Protein AF-H1V8D2-F1 (afdb_monomer)

Structure (mmCIF, N/CA/C/O backbone):
data_AF-H1V8D2-F1
#
_entry.id   AF-H1V8D2-F1
#
loop_
_atom_site.group_PDB
_atom_site.id
_atom_site.type_symbol
_atom_site.label_atom_id
_atom_site.label_alt_id
_atom_site.label_comp_id
_atom_site.label_asym_id
_atom_site.label_entity_id
_atom_site.label_seq_id
_atom_site.pdbx_PDB_ins_code
_atom_site.Cartn_x
_atom_site.Cartn_y
_atom_site.Cartn_z
_atom_site.occupancy
_atom_site.B_iso_or_equiv
_atom_site.auth_seq_id
_atom_site.auth_comp_id
_atom_site.auth_asym_id
_atom_site.auth_atom_id
_atom_site.pdbx_PDB_model_num
ATOM 1 N N . MET A 1 1 ? 1.668 5.278 -17.701 1.00 67.38 1 MET A N 1
ATOM 2 C CA . MET A 1 1 ? 1.539 3.974 -17.018 1.00 67.38 1 MET A CA 1
ATOM 3 C C . MET A 1 1 ? 1.959 2.890 -17.997 1.00 67.38 1 MET A C 1
ATOM 5 O O . MET A 1 1 ? 1.952 3.192 -19.186 1.00 67.38 1 MET A O 1
ATOM 9 N N . PRO A 1 2 ? 2.379 1.708 -17.529 1.00 79.81 2 PRO A N 1
ATOM 10 C CA . PRO A 1 2 ? 2.677 0.568 -18.399 1.00 79.81 2 PRO A CA 1
ATOM 11 C C . PRO A 1 2 ? 1.414 0.071 -19.115 1.00 79.81 2 PRO A C 1
ATOM 13 O O . PRO A 1 2 ? 0.310 0.463 -18.711 1.00 79.81 2 PRO A O 1
ATOM 16 N N . PRO A 1 3 ? 1.560 -0.784 -20.141 1.00 87.81 3 PRO A N 1
ATOM 17 C CA . PRO A 1 3 ? 0.462 -1.564 -20.700 1.00 87.81 3 PRO A CA 1
ATOM 18 C C . PRO A 1 3 ? -0.327 -2.320 -19.618 1.00 87.81 3 PRO A C 1
ATOM 20 O O . PRO A 1 3 ? 0.208 -2.715 -18.581 1.00 87.81 3 PRO A O 1
ATOM 23 N N . GLU A 1 4 ? -1.631 -2.482 -19.829 1.00 86.75 4 GLU A N 1
ATOM 24 C CA . GLU A 1 4 ? -2.543 -3.015 -18.808 1.00 86.75 4 GLU A CA 1
ATOM 25 C C . GLU A 1 4 ? -2.274 -4.490 -18.467 1.00 86.75 4 GLU A C 1
ATOM 27 O O . GLU A 1 4 ? -2.374 -4.910 -17.311 1.00 86.75 4 GLU A O 1
ATOM 32 N N . ASP A 1 5 ? -1.910 -5.273 -19.475 1.00 89.69 5 ASP A N 1
ATOM 33 C CA . ASP A 1 5 ? -1.479 -6.662 -19.354 1.00 89.69 5 ASP A CA 1
ATOM 34 C C . ASP A 1 5 ? -0.228 -6.777 -18.475 1.00 89.69 5 ASP A C 1
ATOM 36 O O . ASP A 1 5 ? -0.167 -7.635 -17.589 1.00 89.69 5 ASP A O 1
ATOM 40 N N . GLU A 1 6 ? 0.724 -5.856 -18.640 1.00 90.44 6 GLU A N 1
ATOM 41 C CA . GLU A 1 6 ? 1.919 -5.785 -17.803 1.00 90.44 6 GLU A CA 1
ATOM 42 C C . GLU A 1 6 ? 1.567 -5.446 -16.348 1.00 90.44 6 GLU A C 1
ATOM 44 O O . GLU A 1 6 ? 2.031 -6.126 -15.429 1.00 90.44 6 GLU A O 1
ATOM 49 N N . VAL A 1 7 ? 0.701 -4.449 -16.129 1.00 93.69 7 VAL A N 1
ATOM 50 C CA . VAL A 1 7 ? 0.216 -4.084 -14.787 1.00 93.69 7 VAL A CA 1
ATOM 51 C C . VAL A 1 7 ? -0.464 -5.278 -14.121 1.00 93.69 7 VAL A C 1
ATOM 53 O O . VAL A 1 7 ? -0.127 -5.630 -12.992 1.00 93.69 7 VAL A O 1
ATOM 56 N N . THR A 1 8 ? -1.376 -5.944 -14.829 1.00 94.69 8 THR A N 1
ATOM 57 C CA . THR A 1 8 ? -2.114 -7.103 -14.311 1.00 94.69 8 THR A CA 1
ATOM 58 C C . THR A 1 8 ? -1.168 -8.241 -13.931 1.00 94.69 8 THR A C 1
ATOM 60 O O . THR A 1 8 ? -1.303 -8.831 -12.857 1.00 94.69 8 THR A O 1
ATOM 63 N N . ARG A 1 9 ? -0.179 -8.537 -14.784 1.00 94.12 9 ARG A N 1
ATOM 64 C CA . ARG A 1 9 ? 0.835 -9.565 -14.522 1.00 94.12 9 ARG A CA 1
ATOM 65 C C . ARG A 1 9 ? 1.655 -9.245 -13.271 1.00 94.12 9 ARG A C 1
ATOM 67 O O . ARG A 1 9 ? 1.820 -10.119 -12.424 1.00 94.12 9 ARG A O 1
ATOM 74 N N . LEU A 1 10 ? 2.146 -8.012 -13.142 1.00 94.31 10 LEU A N 1
ATOM 75 C CA . LEU A 1 10 ? 2.965 -7.582 -12.004 1.00 94.31 10 LEU A CA 1
ATOM 76 C C . LEU A 1 10 ? 2.174 -7.573 -10.690 1.00 94.31 10 LEU A C 1
ATOM 78 O O . LEU A 1 10 ? 2.696 -8.012 -9.670 1.00 94.31 10 LEU A O 1
ATOM 82 N N . VAL A 1 11 ? 0.910 -7.140 -10.707 1.00 96.12 11 VAL A N 1
ATOM 83 C CA . VAL A 1 11 ? 0.042 -7.181 -9.518 1.00 96.12 11 VAL A CA 1
ATOM 84 C C . VAL A 1 11 ? -0.201 -8.625 -9.067 1.00 96.12 11 VAL A C 1
ATOM 86 O O . VAL A 1 11 ? -0.042 -8.922 -7.886 1.00 96.12 11 VAL A O 1
ATOM 89 N N . ARG A 1 12 ? -0.525 -9.546 -9.987 1.00 95.62 12 ARG A N 1
ATOM 90 C CA . ARG A 1 12 ? -0.675 -10.977 -9.647 1.00 95.62 12 ARG A CA 1
ATOM 91 C C . ARG A 1 12 ? 0.599 -11.547 -9.041 1.00 95.62 12 ARG A C 1
ATOM 93 O O . ARG A 1 12 ? 0.548 -12.286 -8.067 1.00 95.62 12 ARG A O 1
ATOM 100 N N . GLN A 1 13 ? 1.744 -11.189 -9.612 1.00 93.81 13 GLN A N 1
ATOM 101 C CA . GLN A 1 13 ? 3.026 -11.641 -9.101 1.00 93.81 13 GLN A CA 1
ATOM 102 C C . GLN A 1 13 ? 3.306 -11.099 -7.698 1.00 93.81 13 GLN A C 1
ATOM 104 O O . GLN A 1 13 ? 3.764 -11.852 -6.847 1.00 93.81 13 GLN A O 1
ATOM 109 N N . PHE A 1 14 ? 3.009 -9.823 -7.440 1.00 95.62 14 PHE A N 1
ATOM 110 C CA . PHE A 1 14 ? 3.133 -9.251 -6.105 1.00 95.62 14 PHE A CA 1
ATOM 111 C C . PHE A 1 14 ? 2.339 -10.064 -5.081 1.00 95.62 14 PHE A C 1
ATOM 113 O O . PHE A 1 14 ? 2.910 -10.487 -4.079 1.00 95.62 14 PHE A O 1
ATOM 120 N N . PHE A 1 15 ? 1.056 -10.331 -5.345 1.00 96.19 15 PHE A N 1
ATOM 121 C CA . PHE A 1 15 ? 0.218 -11.107 -4.427 1.00 96.19 15 PHE A CA 1
ATOM 122 C C . PHE A 1 15 ? 0.634 -12.578 -4.310 1.00 96.19 15 PHE A C 1
ATOM 124 O O . PHE A 1 15 ? 0.380 -13.183 -3.276 1.00 96.19 15 PHE A O 1
ATOM 131 N N . GLY A 1 16 ? 1.326 -13.130 -5.311 1.00 93.75 16 GLY A N 1
ATOM 132 C CA . GLY A 1 16 ? 1.902 -14.478 -5.275 1.00 93.75 16 GLY A CA 1
ATOM 133 C C . GLY A 1 16 ? 3.285 -14.595 -4.620 1.00 93.75 16 GLY A C 1
ATOM 134 O O . GLY A 1 16 ? 3.797 -15.706 -4.532 1.00 93.75 16 GLY A O 1
ATOM 135 N N . ASP A 1 17 ? 3.904 -13.489 -4.193 1.00 89.62 17 ASP A N 1
ATOM 136 C CA . ASP A 1 17 ? 5.264 -13.474 -3.633 1.00 89.62 17 ASP A CA 1
ATOM 137 C C . ASP A 1 17 ? 5.356 -12.518 -2.429 1.00 89.62 17 ASP A C 1
ATOM 139 O O . ASP A 1 17 ? 5.080 -12.900 -1.290 1.00 89.62 17 ASP A O 1
ATOM 143 N N . THR A 1 18 ? 5.648 -11.233 -2.657 1.00 87.50 18 THR A N 1
ATOM 144 C CA . THR A 1 18 ? 5.790 -10.237 -1.579 1.00 87.50 18 THR A CA 1
ATOM 145 C C . THR A 1 18 ? 4.522 -10.088 -0.731 1.00 87.50 18 THR A C 1
ATOM 147 O O . THR A 1 18 ? 4.607 -9.957 0.489 1.00 87.50 18 THR A O 1
ATOM 150 N N . GLY A 1 19 ? 3.343 -10.137 -1.352 1.00 86.94 19 GLY A N 1
ATOM 151 C CA . GLY A 1 19 ? 2.051 -10.064 -0.669 1.00 86.94 19 GLY A CA 1
ATOM 152 C C . GLY A 1 19 ? 1.751 -11.283 0.209 1.00 86.94 19 GLY A C 1
ATOM 153 O O . GLY A 1 19 ? 1.040 -11.137 1.200 1.00 86.94 19 GLY A O 1
ATOM 154 N N . LEU A 1 20 ? 2.334 -12.453 -0.087 1.00 88.81 20 LEU A N 1
ATOM 155 C CA . LEU A 1 20 ? 2.253 -13.624 0.795 1.00 88.81 20 LEU A CA 1
ATOM 156 C C . LEU A 1 20 ? 3.113 -13.438 2.046 1.00 88.81 20 LEU A C 1
ATOM 158 O O . LEU A 1 20 ? 2.685 -13.790 3.143 1.00 88.81 20 LEU A O 1
ATOM 162 N N . LEU A 1 21 ? 4.310 -12.865 1.885 1.00 86.75 21 LEU A N 1
ATOM 163 C CA . LEU A 1 21 ? 5.212 -12.571 3.003 1.00 86.75 21 LEU A CA 1
ATOM 164 C C . LEU A 1 21 ? 4.651 -11.475 3.915 1.00 86.75 21 LEU A C 1
ATOM 166 O O . LEU A 1 21 ? 4.851 -11.510 5.128 1.00 86.75 21 LEU A O 1
ATOM 170 N N . PHE A 1 22 ? 3.933 -10.511 3.335 1.00 87.88 22 PHE A N 1
ATOM 171 C CA . PHE A 1 22 ? 3.394 -9.360 4.046 1.00 87.88 22 PHE A CA 1
ATOM 172 C C . PHE A 1 22 ? 1.902 -9.139 3.726 1.00 87.88 22 PHE A C 1
ATOM 174 O O . PHE A 1 22 ? 1.553 -8.232 2.964 1.00 87.88 22 PHE A O 1
ATOM 181 N N . PRO A 1 23 ? 0.993 -9.931 4.328 1.00 93.06 23 PRO A N 1
ATOM 182 C CA . PRO A 1 23 ? -0.416 -10.010 3.933 1.00 93.06 23 PRO A CA 1
ATOM 183 C C . PRO A 1 23 ? -1.285 -8.889 4.531 1.00 93.06 23 PRO A C 1
ATOM 185 O O . PRO A 1 23 ? -2.373 -9.134 5.055 1.00 93.06 23 PRO A O 1
ATOM 188 N N . TYR A 1 24 ? -0.809 -7.643 4.475 1.00 95.62 24 TYR A N 1
ATOM 189 C CA . TYR A 1 24 ? -1.529 -6.474 4.989 1.00 95.62 24 TYR A CA 1
ATOM 190 C C . TYR A 1 24 ? -2.359 -5.734 3.929 1.00 95.62 24 TYR A C 1
ATOM 192 O O . TYR A 1 24 ? -3.117 -4.831 4.276 1.00 95.62 24 TYR A O 1
ATOM 200 N N . ILE A 1 25 ? -2.258 -6.128 2.656 1.00 97.81 25 ILE A N 1
ATOM 201 C CA . ILE A 1 25 ? -3.104 -5.646 1.555 1.00 97.81 25 ILE A CA 1
ATOM 202 C C . ILE A 1 25 ? -4.062 -6.771 1.173 1.00 97.81 25 ILE A C 1
ATOM 204 O O . ILE A 1 25 ? -3.630 -7.873 0.843 1.00 97.81 25 ILE A O 1
ATOM 208 N N . HIS A 1 26 ? -5.366 -6.498 1.199 1.00 97.69 26 HIS A N 1
ATOM 209 C CA . HIS A 1 26 ? -6.369 -7.484 0.808 1.00 97.69 26 HIS A CA 1
ATOM 210 C C . HIS A 1 26 ? -6.508 -7.546 -0.719 1.00 97.69 26 HIS A C 1
ATOM 212 O O . HIS A 1 26 ? -6.965 -6.587 -1.344 1.00 97.69 26 HIS A O 1
ATOM 218 N N . GLU A 1 27 ? -6.126 -8.679 -1.311 1.00 97.50 27 GLU A N 1
ATOM 219 C CA . GLU A 1 27 ? -6.053 -8.855 -2.765 1.00 97.50 27 GLU A CA 1
ATOM 220 C C . GLU A 1 27 ? -7.400 -8.636 -3.469 1.00 97.50 27 GLU A C 1
ATOM 222 O O . GLU 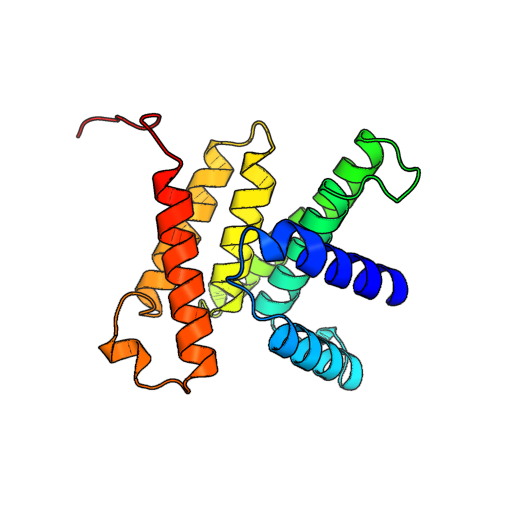A 1 27 ? -7.480 -7.889 -4.444 1.00 97.50 27 GLU A O 1
ATOM 227 N N . GLU A 1 28 ? -8.483 -9.233 -2.968 1.00 97.50 28 GLU A N 1
ATOM 228 C CA . GLU A 1 28 ? -9.794 -9.110 -3.612 1.00 97.50 28 GLU A CA 1
ATOM 229 C C . GLU A 1 28 ? -10.289 -7.655 -3.610 1.00 97.50 28 GLU A C 1
ATOM 231 O O . GLU A 1 28 ? -10.802 -7.161 -4.617 1.00 97.50 28 GLU A O 1
ATOM 236 N N . SER A 1 29 ? -10.084 -6.937 -2.499 1.00 97.56 29 SER A N 1
ATOM 237 C CA . SER A 1 29 ? -10.405 -5.507 -2.415 1.00 97.56 29 SER A CA 1
ATOM 238 C C . SER A 1 29 ? -9.560 -4.695 -3.393 1.00 97.56 29 SER A C 1
ATOM 240 O O . SER A 1 29 ? -10.087 -3.811 -4.066 1.00 97.56 29 SER A O 1
ATOM 242 N N . PHE A 1 30 ? -8.269 -5.016 -3.525 1.00 98.12 30 PHE A N 1
ATOM 243 C CA . PHE A 1 30 ? -7.387 -4.349 -4.477 1.00 98.12 30 PHE A CA 1
ATOM 244 C C . PHE A 1 30 ? -7.884 -4.509 -5.918 1.00 98.12 30 PHE A C 1
ATOM 246 O O . PHE A 1 30 ? -8.012 -3.514 -6.635 1.00 98.12 30 PHE A O 1
ATOM 253 N N . TRP A 1 31 ? -8.217 -5.735 -6.335 1.00 98.06 31 TRP A N 1
ATOM 254 C CA . TRP A 1 31 ? -8.718 -6.006 -7.684 1.00 98.06 31 TRP A CA 1
ATOM 255 C C . TRP A 1 31 ? -10.069 -5.352 -7.962 1.00 98.06 31 TRP A C 1
ATOM 257 O O . TRP A 1 31 ? -10.268 -4.826 -9.058 1.00 98.06 31 TRP A O 1
ATOM 267 N N . LYS A 1 32 ? -10.978 -5.318 -6.978 1.00 97.88 32 LYS A N 1
ATOM 268 C CA . LYS A 1 32 ? -12.248 -4.582 -7.090 1.00 97.88 32 LYS A CA 1
ATOM 269 C C . LYS A 1 32 ? -12.003 -3.095 -7.347 1.00 97.88 32 LYS A C 1
ATOM 271 O O . LYS A 1 32 ? -12.574 -2.536 -8.283 1.00 97.88 32 LYS A O 1
ATOM 276 N N . THR A 1 33 ? -11.110 -2.471 -6.581 1.00 97.06 33 THR A N 1
ATOM 277 C CA . THR A 1 33 ? -10.751 -1.058 -6.765 1.00 97.06 33 THR A CA 1
ATOM 278 C C . THR A 1 33 ? -10.041 -0.815 -8.100 1.00 97.06 33 THR A C 1
ATOM 280 O O . THR A 1 33 ? -10.331 0.167 -8.783 1.00 97.06 33 THR A O 1
ATOM 283 N N . PHE A 1 34 ? -9.172 -1.735 -8.530 1.00 96.56 34 PHE A N 1
ATOM 284 C CA . PHE A 1 34 ? -8.510 -1.672 -9.834 1.00 96.56 34 PHE A CA 1
ATOM 285 C C . PHE A 1 34 ? -9.520 -1.716 -10.988 1.00 96.56 34 PHE A C 1
ATOM 287 O O . PHE A 1 34 ? -9.487 -0.863 -11.875 1.00 96.56 34 PHE A O 1
ATOM 294 N N . ALA A 1 35 ? -10.466 -2.659 -10.950 1.00 96.56 35 ALA A N 1
ATOM 295 C CA . ALA A 1 35 ? -11.533 -2.770 -11.941 1.00 96.56 35 ALA A CA 1
ATOM 296 C C . ALA A 1 35 ? -12.445 -1.531 -11.951 1.00 96.56 35 ALA A C 1
ATOM 298 O O . ALA A 1 35 ? -12.823 -1.051 -13.021 1.00 96.56 35 ALA A O 1
ATOM 299 N N . HIS A 1 36 ? -12.748 -0.976 -10.775 1.00 96.56 36 HIS A N 1
ATOM 300 C CA . HIS A 1 36 ? -13.517 0.256 -10.657 1.00 96.56 36 HIS A CA 1
ATOM 301 C C . HIS A 1 36 ? -12.817 1.425 -11.362 1.00 96.56 36 HIS A C 1
ATOM 303 O O . HIS A 1 36 ? -13.375 1.973 -12.313 1.00 96.56 36 HIS A O 1
ATOM 309 N N . TYR A 1 37 ? -11.576 1.757 -10.990 1.00 95.06 37 TYR A N 1
ATOM 310 C CA . TYR A 1 37 ? -10.844 2.864 -11.619 1.00 95.06 37 TYR A CA 1
ATOM 311 C C . TYR A 1 37 ? -10.534 2.627 -13.095 1.00 95.06 37 TYR A C 1
ATOM 313 O O . TYR A 1 37 ? -10.446 3.583 -13.863 1.00 95.06 37 TYR A O 1
ATOM 321 N N . ARG A 1 38 ? -10.436 1.369 -13.529 1.00 91.62 38 ARG A N 1
ATOM 322 C CA . ARG A 1 38 ? -10.378 1.036 -14.952 1.00 91.62 38 ARG A CA 1
ATOM 323 C C . ARG A 1 38 ? -11.646 1.476 -15.687 1.00 91.62 38 ARG A C 1
ATOM 325 O O . ARG A 1 38 ? -11.539 2.055 -16.762 1.00 91.62 38 ARG A O 1
ATOM 332 N N . SER A 1 39 ? -12.823 1.235 -15.108 1.00 94.25 39 SER A N 1
ATOM 333 C CA . SER A 1 39 ? -14.111 1.565 -15.738 1.00 94.25 39 SER A CA 1
ATOM 334 C C . SER A 1 39 ? -14.391 3.069 -15.825 1.00 94.25 39 SER A C 1
ATOM 336 O O . SER A 1 39 ? -14.978 3.520 -16.804 1.00 94.25 39 SER A O 1
ATOM 338 N N . ILE A 1 40 ? -13.939 3.850 -14.837 1.00 94.81 40 ILE A N 1
ATOM 339 C CA . ILE A 1 40 ? -14.189 5.302 -14.764 1.00 94.81 40 ILE A CA 1
ATOM 340 C C . ILE A 1 40 ? -12.973 6.161 -15.154 1.00 94.81 40 ILE A C 1
ATOM 342 O O . ILE A 1 40 ? -13.054 7.387 -15.195 1.00 94.81 40 ILE A O 1
ATOM 346 N N . GLY A 1 41 ? -11.842 5.523 -15.462 1.00 92.00 41 GLY A N 1
ATOM 347 C CA . GLY A 1 41 ? -10.584 6.157 -15.841 1.00 92.00 41 GLY A CA 1
ATOM 348 C C . GLY A 1 41 ? -9.619 6.338 -14.666 1.00 92.00 41 GLY A C 1
ATOM 349 O O . GLY A 1 41 ? -9.907 7.027 -13.692 1.00 92.00 41 GLY A O 1
ATOM 350 N N . MET A 1 42 ? -8.400 5.807 -14.809 1.00 89.12 42 MET A N 1
ATOM 351 C CA . MET A 1 42 ? -7.364 5.769 -13.758 1.00 89.12 42 MET A CA 1
ATOM 352 C C . MET A 1 42 ? -6.953 7.136 -13.193 1.00 89.12 42 MET A C 1
ATOM 354 O O . MET A 1 42 ? -6.401 7.209 -12.101 1.00 89.12 42 MET A O 1
ATOM 358 N N . ARG A 1 43 ? -7.207 8.230 -13.920 1.00 89.12 43 ARG A N 1
ATOM 359 C CA . ARG A 1 43 ? -6.923 9.600 -13.457 1.00 89.12 43 ARG A CA 1
ATOM 360 C C . ARG A 1 43 ? -7.858 10.065 -12.339 1.00 89.12 43 ARG A C 1
ATOM 362 O O . ARG A 1 43 ? -7.537 11.035 -11.669 1.00 89.12 43 ARG A O 1
ATOM 369 N N . THR A 1 44 ? -8.998 9.399 -12.167 1.00 93.00 44 THR A N 1
ATOM 370 C CA . THR A 1 44 ? -9.964 9.676 -11.093 1.00 93.00 44 THR A CA 1
ATOM 371 C C . THR A 1 44 ? -9.563 9.033 -9.766 1.00 93.00 44 THR A C 1
ATOM 373 O O . THR A 1 44 ? -10.152 9.338 -8.731 1.00 93.00 44 THR A O 1
AT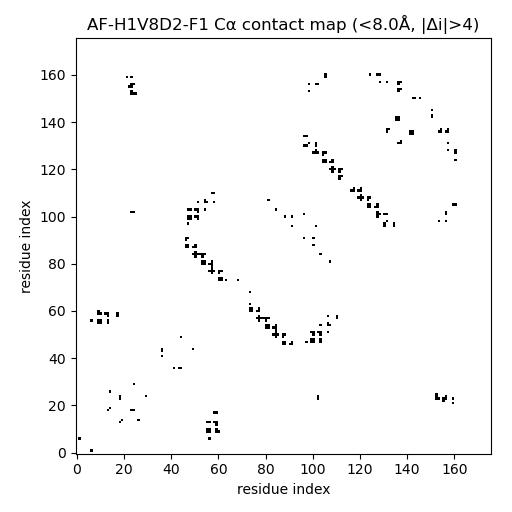OM 376 N N . ALA A 1 45 ? -8.566 8.144 -9.787 1.00 94.12 45 ALA A N 1
ATOM 377 C CA . ALA A 1 45 ? -8.113 7.450 -8.600 1.00 94.12 45 ALA A CA 1
ATOM 378 C C . ALA A 1 45 ? -7.429 8.390 -7.609 1.00 94.12 45 ALA A C 1
ATOM 380 O O . ALA A 1 45 ? -6.690 9.298 -7.993 1.00 94.12 45 ALA A O 1
ATOM 381 N N . ARG A 1 46 ? -7.639 8.117 -6.317 1.00 93.94 46 ARG A N 1
ATOM 382 C CA . ARG A 1 46 ? -6.928 8.804 -5.233 1.00 93.94 46 ARG A CA 1
ATOM 383 C C . ARG A 1 46 ? -5.419 8.664 -5.403 1.00 93.94 46 ARG A C 1
ATOM 385 O O . ARG A 1 46 ? -4.937 7.603 -5.820 1.00 93.94 46 ARG A O 1
ATOM 392 N N . TYR A 1 47 ? -4.665 9.693 -5.019 1.00 94.94 47 TYR A N 1
ATOM 393 C CA . TYR A 1 47 ? -3.209 9.630 -5.106 1.00 94.94 47 TYR A CA 1
ATOM 394 C C . TYR A 1 47 ? -2.638 8.557 -4.177 1.00 94.94 47 TYR A C 1
ATOM 396 O O . TYR A 1 47 ? -1.714 7.859 -4.592 1.00 94.94 47 TYR A O 1
ATOM 404 N N . SER A 1 48 ? -3.235 8.333 -3.000 1.00 95.88 48 SER A N 1
ATOM 405 C CA . SER A 1 48 ? -2.910 7.209 -2.107 1.00 95.88 48 SER A CA 1
ATOM 406 C C . SER A 1 48 ? -2.966 5.850 -2.810 1.00 95.88 48 SER A C 1
ATOM 408 O O . SER A 1 48 ? -2.012 5.074 -2.743 1.00 95.88 48 SER A O 1
ATOM 410 N N . TRP A 1 49 ? -4.053 5.573 -3.533 1.00 96.56 49 TRP A N 1
ATOM 411 C CA . TRP A 1 49 ? -4.245 4.295 -4.213 1.00 96.56 49 TRP A CA 1
ATOM 412 C C . TRP A 1 49 ? -3.299 4.147 -5.408 1.00 96.56 49 TRP A C 1
ATOM 414 O O . TRP A 1 49 ? -2.703 3.090 -5.611 1.00 96.56 49 TRP A O 1
ATOM 424 N N . LEU A 1 50 ? -3.098 5.219 -6.182 1.00 96.44 50 LEU A N 1
ATOM 425 C CA . LEU A 1 50 ? -2.124 5.219 -7.276 1.00 96.44 50 LEU A CA 1
ATOM 426 C C . LEU A 1 50 ? -0.692 5.034 -6.761 1.00 96.44 50 LEU A C 1
ATOM 428 O O . LEU A 1 50 ? 0.102 4.349 -7.409 1.00 96.44 50 LEU A O 1
ATOM 432 N N . ALA A 1 51 ? -0.349 5.620 -5.612 1.00 96.81 51 ALA A N 1
ATOM 433 C CA . ALA A 1 51 ? 0.944 5.421 -4.969 1.00 96.81 51 ALA A CA 1
ATOM 434 C C . ALA A 1 51 ? 1.120 3.960 -4.539 1.00 96.81 51 ALA A C 1
ATOM 436 O O . ALA A 1 51 ? 2.148 3.359 -4.853 1.00 96.81 51 ALA A O 1
ATOM 437 N N . LEU A 1 52 ? 0.095 3.371 -3.914 1.00 97.81 52 LEU A N 1
ATOM 438 C CA . LEU A 1 52 ? 0.069 1.959 -3.534 1.00 97.81 52 LEU A CA 1
ATOM 439 C C . LEU A 1 52 ? 0.261 1.039 -4.750 1.00 97.81 52 LEU A C 1
ATOM 441 O O . LEU A 1 52 ? 1.139 0.178 -4.732 1.00 97.81 52 LEU A O 1
ATOM 445 N N . LEU A 1 53 ? -0.488 1.268 -5.835 1.00 97.88 53 LEU A N 1
ATOM 446 C CA . LEU A 1 53 ? -0.334 0.530 -7.091 1.00 97.88 53 LEU A CA 1
ATOM 447 C C . LEU A 1 53 ? 1.095 0.651 -7.637 1.00 97.88 53 LEU A C 1
ATOM 449 O O . LEU A 1 53 ? 1.697 -0.355 -7.997 1.00 97.88 53 LEU A O 1
ATOM 453 N N . ASN A 1 54 ? 1.672 1.856 -7.683 1.00 97.81 54 ASN A N 1
ATOM 454 C CA . ASN A 1 54 ? 3.047 2.021 -8.160 1.00 97.81 54 ASN A CA 1
ATOM 455 C C . ASN A 1 54 ? 4.057 1.300 -7.252 1.00 97.81 54 ASN A C 1
ATOM 457 O O . ASN A 1 54 ? 5.014 0.733 -7.769 1.00 97.81 54 ASN A O 1
ATOM 461 N N . MET A 1 55 ? 3.849 1.249 -5.935 1.00 97.69 55 MET A N 1
ATOM 462 C CA . MET A 1 55 ? 4.730 0.474 -5.055 1.00 97.69 55 MET A CA 1
ATOM 463 C C . MET A 1 55 ? 4.620 -1.037 -5.274 1.00 97.69 55 MET A C 1
ATOM 465 O O . MET A 1 55 ? 5.646 -1.715 -5.292 1.00 97.69 55 MET A O 1
ATOM 469 N N . ILE A 1 56 ? 3.412 -1.552 -5.512 1.00 97.44 56 ILE A N 1
ATOM 470 C CA . ILE A 1 56 ? 3.189 -2.950 -5.911 1.00 97.44 56 ILE A CA 1
ATOM 471 C C . ILE A 1 56 ? 3.965 -3.267 -7.197 1.00 97.44 56 ILE A C 1
ATOM 473 O O . ILE A 1 56 ? 4.695 -4.256 -7.254 1.00 97.44 56 ILE A O 1
ATOM 477 N N . LEU A 1 57 ? 3.878 -2.391 -8.205 1.00 96.38 57 LEU A N 1
ATOM 478 C CA . LEU A 1 57 ? 4.621 -2.543 -9.460 1.00 96.38 57 LEU A CA 1
ATOM 479 C C . LEU A 1 57 ? 6.140 -2.466 -9.251 1.00 96.38 57 LEU A C 1
ATOM 481 O O . LEU A 1 57 ? 6.875 -3.244 -9.861 1.00 96.38 57 LEU A O 1
ATOM 485 N N . ALA A 1 58 ? 6.617 -1.563 -8.388 1.00 95.38 58 ALA A N 1
ATOM 486 C CA . ALA A 1 58 ? 8.035 -1.424 -8.063 1.00 95.38 58 ALA A CA 1
ATOM 487 C C . ALA A 1 58 ? 8.596 -2.711 -7.445 1.00 95.38 58 ALA A C 1
ATOM 489 O O . ALA A 1 58 ? 9.583 -3.248 -7.949 1.00 95.38 58 ALA A O 1
ATOM 490 N N . LEU A 1 59 ? 7.937 -3.227 -6.403 1.00 93.88 59 LEU A N 1
ATOM 491 C CA . LEU A 1 59 ? 8.366 -4.432 -5.693 1.00 93.88 59 LEU A CA 1
ATOM 492 C C . LEU A 1 59 ? 8.304 -5.668 -6.586 1.00 93.88 59 LEU A C 1
ATOM 494 O O . LEU A 1 59 ? 9.311 -6.367 -6.704 1.00 93.88 59 LEU A O 1
ATOM 498 N N . ALA A 1 60 ? 7.186 -5.874 -7.292 1.00 93.75 60 ALA A N 1
ATOM 499 C CA . ALA A 1 60 ? 7.065 -6.967 -8.251 1.00 93.75 60 ALA A CA 1
ATOM 500 C C . ALA A 1 60 ? 8.202 -6.916 -9.276 1.00 93.75 60 ALA A C 1
ATOM 502 O O . ALA A 1 60 ? 8.880 -7.914 -9.496 1.00 93.75 60 ALA A O 1
ATOM 503 N N . THR A 1 61 ? 8.484 -5.746 -9.855 1.00 92.50 61 THR A N 1
ATOM 504 C CA . THR A 1 61 ? 9.569 -5.590 -10.837 1.00 92.50 61 THR A CA 1
ATOM 505 C C . THR A 1 61 ? 10.940 -5.915 -10.237 1.00 92.50 61 THR A C 1
ATOM 507 O O . THR A 1 61 ? 11.733 -6.594 -10.889 1.00 92.50 61 THR A O 1
ATOM 510 N N . SER A 1 62 ? 11.211 -5.499 -8.993 1.00 89.44 62 SER A N 1
ATOM 511 C CA . SER A 1 62 ? 12.490 -5.782 -8.328 1.00 89.44 62 SER A CA 1
ATOM 512 C C . SER A 1 62 ? 12.693 -7.258 -7.971 1.00 89.44 62 SER A C 1
ATOM 514 O O . SER A 1 62 ? 13.826 -7.732 -8.025 1.00 89.44 62 SER A O 1
ATOM 516 N N . THR A 1 63 ? 11.628 -8.008 -7.659 1.00 81.75 63 THR A N 1
ATOM 517 C CA . THR A 1 63 ? 11.732 -9.440 -7.312 1.00 81.75 63 THR A CA 1
ATOM 518 C C . THR A 1 63 ? 11.585 -10.366 -8.525 1.00 81.75 63 THR A C 1
ATOM 520 O O . THR A 1 63 ? 11.990 -11.527 -8.484 1.00 81.75 63 THR A O 1
ATOM 523 N N . THR A 1 64 ? 11.059 -9.866 -9.650 1.00 72.69 64 THR A N 1
ATOM 524 C CA . THR A 1 64 ? 10.836 -10.656 -10.872 1.00 72.69 64 THR A CA 1
ATOM 525 C C . THR A 1 64 ? 12.143 -11.130 -11.496 1.00 72.69 64 THR A C 1
ATOM 527 O O . THR A 1 64 ? 12.795 -10.352 -12.179 1.00 72.69 64 THR A O 1
ATOM 530 N N . ASN A 1 65 ? 12.481 -12.419 -11.415 1.00 63.84 65 ASN A N 1
ATOM 531 C CA . ASN A 1 65 ? 13.502 -13.027 -12.293 1.00 63.84 65 ASN A CA 1
ATOM 532 C C . ASN A 1 65 ? 12.976 -13.345 -13.712 1.00 63.84 65 ASN A C 1
ATOM 534 O O . ASN A 1 65 ? 13.746 -13.718 -14.590 1.00 63.84 65 ASN A O 1
ATOM 538 N N . ALA A 1 66 ? 11.670 -13.190 -13.948 1.00 54.25 66 ALA A N 1
ATOM 539 C CA . ALA A 1 66 ? 10.948 -13.751 -15.092 1.00 54.25 66 ALA A CA 1
ATOM 540 C C . ALA A 1 66 ? 11.023 -12.973 -16.425 1.00 54.25 66 ALA A C 1
ATOM 542 O O . ALA A 1 66 ? 10.460 -13.439 -17.409 1.00 54.25 66 ALA A O 1
ATOM 543 N N . ALA A 1 67 ? 11.667 -11.803 -16.501 1.00 54.62 67 ALA A N 1
ATOM 544 C CA . ALA A 1 67 ? 11.523 -10.919 -17.671 1.00 54.62 67 ALA A CA 1
ATOM 545 C C . ALA A 1 67 ? 12.653 -10.999 -18.717 1.00 54.62 67 ALA A C 1
ATOM 547 O O . ALA A 1 67 ? 12.662 -10.190 -19.638 1.00 54.62 67 ALA A O 1
ATOM 548 N N . GLY A 1 68 ? 13.651 -11.879 -18.567 1.00 57.66 68 GLY A N 1
ATOM 549 C CA . GLY A 1 68 ? 14.834 -11.881 -19.451 1.00 57.66 68 GLY A CA 1
ATOM 550 C C . GLY A 1 68 ? 15.680 -10.594 -19.384 1.00 57.66 68 GLY A C 1
ATOM 551 O O . GLY A 1 68 ? 16.697 -10.487 -20.060 1.00 57.66 68 GLY A O 1
ATOM 552 N N . LEU A 1 69 ? 15.273 -9.632 -18.550 1.00 63.81 69 LEU A N 1
ATOM 553 C CA . LEU A 1 69 ? 15.984 -8.400 -18.249 1.00 63.81 69 LEU A CA 1
ATOM 554 C C . LEU A 1 69 ? 17.113 -8.678 -17.259 1.00 63.81 69 LEU A C 1
ATOM 556 O O . LEU A 1 69 ? 16.932 -9.386 -16.258 1.00 63.81 69 LEU A O 1
ATOM 560 N N . GLY A 1 70 ? 18.266 -8.055 -17.503 1.00 71.75 70 GLY A N 1
ATOM 561 C CA . GLY A 1 70 ? 19.364 -8.045 -16.547 1.00 71.75 70 GLY A CA 1
ATOM 562 C C . GLY A 1 70 ? 18.929 -7.434 -15.211 1.00 71.75 70 GLY A C 1
ATOM 563 O O . GLY A 1 70 ? 17.962 -6.676 -15.125 1.00 71.75 70 GLY A O 1
ATOM 564 N N . PHE A 1 71 ? 19.645 -7.759 -14.133 1.00 74.12 71 PHE A N 1
ATOM 565 C CA . PHE A 1 71 ? 19.380 -7.186 -12.805 1.00 74.12 71 PHE A CA 1
ATOM 566 C C . PHE A 1 71 ? 19.365 -5.643 -12.819 1.00 74.12 71 PHE A C 1
ATOM 568 O O . PHE A 1 71 ? 18.483 -5.031 -12.222 1.00 74.12 71 PHE A O 1
ATOM 575 N N . GLY A 1 72 ? 20.289 -5.018 -13.561 1.00 77.25 72 GLY A N 1
ATOM 576 C CA . GLY A 1 72 ? 20.371 -3.558 -13.688 1.00 77.25 72 GLY A CA 1
ATOM 577 C C . GLY A 1 72 ? 19.135 -2.923 -14.335 1.00 77.25 72 GLY A C 1
ATOM 578 O O . GLY A 1 72 ? 18.627 -1.925 -13.826 1.00 77.25 72 GLY A O 1
ATOM 579 N N . ASP A 1 73 ? 18.602 -3.531 -15.397 1.00 83.62 73 ASP A N 1
ATOM 580 C CA . ASP A 1 73 ? 17.421 -3.015 -16.099 1.00 83.62 73 ASP A CA 1
ATOM 581 C C . ASP A 1 73 ? 16.167 -3.105 -15.225 1.00 83.62 73 ASP A C 1
ATOM 583 O O . ASP A 1 73 ? 15.385 -2.156 -15.147 1.00 83.62 73 ASP A O 1
ATOM 587 N N . ARG A 1 74 ? 16.006 -4.216 -14.492 1.00 84.81 74 ARG A N 1
ATOM 588 C CA . ARG A 1 74 ? 14.906 -4.383 -13.530 1.00 84.81 74 ARG A CA 1
ATOM 589 C C . ARG A 1 74 ? 14.935 -3.307 -12.452 1.00 84.81 74 ARG A C 1
ATOM 591 O O . ARG A 1 74 ? 13.902 -2.699 -12.185 1.00 84.81 74 ARG A O 1
ATOM 598 N N . GLN A 1 75 ? 16.115 -3.029 -11.897 1.00 87.12 75 GLN A N 1
ATOM 599 C CA . GLN A 1 75 ? 16.289 -2.000 -10.874 1.00 87.12 75 GLN A CA 1
ATOM 600 C C . GLN A 1 75 ? 15.972 -0.593 -11.405 1.00 87.12 75 GLN A C 1
ATOM 602 O O . GLN A 1 75 ? 15.390 0.233 -10.698 1.00 87.12 75 GLN A O 1
ATOM 607 N N . ALA A 1 76 ? 16.334 -0.302 -12.658 1.00 90.25 76 ALA A N 1
ATOM 608 C CA . ALA A 1 76 ? 16.015 0.974 -13.287 1.00 90.25 76 ALA A CA 1
ATOM 609 C C . ALA A 1 76 ? 14.498 1.146 -13.477 1.00 90.25 76 ALA A C 1
ATOM 611 O O . ALA A 1 76 ? 13.953 2.207 -13.164 1.00 90.25 76 ALA A O 1
ATOM 612 N N . VAL A 1 77 ? 13.800 0.101 -13.936 1.00 91.75 77 VAL A N 1
ATOM 613 C CA . VAL A 1 77 ? 12.341 0.127 -14.125 1.00 91.75 77 VAL A CA 1
ATOM 614 C C . VAL A 1 77 ? 11.605 0.207 -12.784 1.00 91.75 77 VAL A C 1
ATOM 616 O O . VAL A 1 77 ? 10.688 1.020 -12.639 1.00 91.75 77 VAL A O 1
ATOM 619 N N . SER A 1 78 ? 12.018 -0.564 -11.774 1.00 93.62 78 SER A N 1
ATOM 620 C CA . SER A 1 78 ? 11.410 -0.509 -10.440 1.00 93.62 78 SER A CA 1
ATOM 621 C C . SER A 1 78 ? 11.575 0.869 -9.791 1.00 93.62 78 SER A C 1
ATOM 623 O O . SER A 1 78 ? 10.626 1.394 -9.203 1.00 93.62 78 SER A O 1
ATOM 625 N N . GLU A 1 79 ? 12.732 1.517 -9.973 1.00 93.88 79 GLU A N 1
ATOM 626 C CA . GLU A 1 79 ? 12.992 2.873 -9.478 1.00 93.88 79 GLU A CA 1
ATOM 627 C C . GLU A 1 79 ? 12.054 3.911 -10.122 1.00 93.88 79 GLU A C 1
ATOM 629 O O . GLU A 1 79 ? 11.645 4.865 -9.455 1.00 93.88 79 GLU A O 1
ATOM 634 N N . VAL A 1 80 ? 11.649 3.732 -11.388 1.00 95.81 80 VAL A N 1
ATOM 635 C CA . VAL A 1 80 ? 10.654 4.609 -12.034 1.00 95.81 80 VAL A CA 1
ATOM 636 C C . VAL A 1 80 ? 9.305 4.525 -11.319 1.00 95.81 80 VAL A C 1
ATOM 638 O O . VAL A 1 80 ? 8.688 5.564 -11.060 1.00 95.81 80 VAL A O 1
ATOM 641 N N . TYR A 1 81 ? 8.844 3.322 -10.972 1.00 96.94 81 TYR A N 1
ATOM 642 C CA . TYR A 1 81 ? 7.601 3.152 -10.216 1.00 96.94 81 TYR A CA 1
ATOM 643 C C . TYR A 1 81 ? 7.714 3.715 -8.797 1.00 96.94 81 TYR A C 1
ATOM 645 O O . TYR A 1 81 ? 6.841 4.475 -8.378 1.00 96.94 81 TYR A O 1
ATOM 653 N N . TYR A 1 82 ? 8.818 3.445 -8.096 1.00 96.31 82 TYR A N 1
ATOM 654 C CA . TYR A 1 82 ? 9.090 4.014 -6.772 1.00 96.31 82 TYR A CA 1
ATOM 655 C C . TYR A 1 82 ? 9.048 5.552 -6.785 1.00 96.31 82 TYR A C 1
ATOM 657 O O . TYR A 1 82 ? 8.378 6.167 -5.955 1.00 96.31 82 TYR A O 1
ATOM 665 N N . ARG A 1 83 ? 9.701 6.203 -7.759 1.00 95.94 83 ARG A N 1
ATOM 666 C CA . ARG A 1 83 ? 9.698 7.675 -7.871 1.00 95.94 83 ARG A CA 1
ATOM 667 C C . ARG A 1 83 ? 8.302 8.237 -8.120 1.00 95.94 83 ARG A C 1
ATOM 669 O O . ARG A 1 83 ? 7.952 9.264 -7.540 1.00 95.94 83 ARG A O 1
ATOM 676 N N . ARG A 1 84 ? 7.492 7.562 -8.945 1.00 96.50 84 ARG A N 1
ATOM 677 C CA . ARG A 1 84 ? 6.084 7.933 -9.160 1.00 96.50 84 ARG A CA 1
ATOM 678 C C . ARG A 1 84 ? 5.279 7.804 -7.872 1.00 96.50 84 ARG A C 1
ATOM 680 O O . ARG A 1 84 ? 4.591 8.755 -7.514 1.00 96.50 84 ARG A O 1
ATOM 687 N N . ALA A 1 85 ? 5.407 6.682 -7.163 1.00 97.06 85 ALA A N 1
ATOM 688 C CA . ALA A 1 85 ? 4.743 6.478 -5.879 1.00 97.06 85 ALA A CA 1
ATOM 689 C C . ALA A 1 85 ? 5.123 7.570 -4.873 1.00 97.06 85 ALA A C 1
ATOM 691 O O . ALA A 1 85 ? 4.242 8.198 -4.300 1.00 97.06 85 ALA A O 1
ATOM 692 N N . LYS A 1 86 ? 6.419 7.878 -4.739 1.00 95.12 86 LYS A N 1
ATOM 693 C CA . LYS A 1 86 ? 6.911 8.946 -3.859 1.00 95.12 86 LYS A CA 1
ATOM 694 C C . LYS A 1 86 ? 6.319 10.311 -4.206 1.00 95.12 86 LYS A C 1
ATOM 696 O O . LYS A 1 86 ? 5.897 11.033 -3.307 1.00 95.12 86 LYS A O 1
ATOM 701 N N . SER A 1 87 ? 6.260 10.660 -5.492 1.00 94.94 87 SER A N 1
ATOM 702 C CA . SER A 1 87 ? 5.636 11.910 -5.939 1.00 94.94 87 SER A CA 1
ATOM 703 C C . SER A 1 87 ? 4.157 11.978 -5.559 1.00 94.94 87 SER A C 1
ATOM 705 O O . SER A 1 87 ? 3.713 13.001 -5.051 1.00 94.94 87 SER A O 1
ATOM 707 N N . LEU A 1 88 ? 3.413 10.892 -5.779 1.00 94.69 88 LEU A N 1
ATOM 708 C CA . LEU A 1 88 ? 1.987 10.802 -5.457 1.00 94.69 88 LEU A CA 1
ATOM 709 C C . LEU A 1 88 ? 1.742 10.871 -3.943 1.00 94.69 88 LEU A C 1
ATOM 711 O O . LEU A 1 88 ? 0.856 11.596 -3.502 1.00 94.69 88 LEU A O 1
ATOM 715 N N . SER A 1 89 ? 2.562 10.183 -3.143 1.00 92.06 89 SER A N 1
ATOM 716 C CA . SER A 1 89 ? 2.493 10.231 -1.679 1.00 92.06 89 SER A CA 1
ATOM 717 C C . SER A 1 89 ? 2.718 11.640 -1.133 1.00 92.06 89 SER A C 1
ATOM 719 O O . SER A 1 89 ? 1.987 12.055 -0.243 1.00 92.06 89 SER A O 1
ATOM 721 N N . MET A 1 90 ? 3.675 12.404 -1.676 1.00 86.19 90 MET A N 1
ATOM 722 C CA . MET A 1 90 ? 3.892 13.797 -1.253 1.00 86.19 90 MET A CA 1
ATOM 723 C C . MET A 1 90 ? 2.674 14.686 -1.532 1.00 86.19 90 MET A C 1
ATOM 725 O O . MET A 1 90 ? 2.367 15.566 -0.732 1.00 86.19 90 MET A O 1
ATOM 729 N N . THR A 1 91 ? 1.963 14.450 -2.637 1.00 84.62 91 THR A N 1
ATOM 730 C CA . THR A 1 91 ? 0.713 15.160 -2.935 1.00 84.62 91 THR A CA 1
ATOM 731 C C . THR A 1 91 ? -0.406 14.755 -1.972 1.00 84.62 91 THR A C 1
ATOM 733 O O . THR A 1 91 ? -1.102 15.624 -1.456 1.00 84.62 91 THR A O 1
ATOM 736 N N . GLU A 1 92 ? -0.544 13.461 -1.670 1.00 81.62 92 GLU A N 1
ATOM 737 C CA . GLU A 1 92 ? -1.549 12.940 -0.727 1.00 81.62 92 GLU A CA 1
ATOM 738 C C . GLU A 1 92 ? -1.318 13.415 0.721 1.00 81.62 92 GLU A C 1
ATOM 740 O O . GLU A 1 92 ? -2.268 13.620 1.472 1.00 81.62 92 GLU A O 1
ATOM 745 N N . MET A 1 93 ? -0.068 13.659 1.134 1.00 75.44 93 MET A N 1
ATOM 746 C CA . MET A 1 93 ? 0.226 14.207 2.468 1.00 75.44 93 MET A CA 1
ATOM 747 C C . MET A 1 93 ? -0.471 15.553 2.730 1.00 75.44 93 MET A C 1
ATOM 749 O O . MET A 1 93 ? -0.662 15.916 3.887 1.00 75.44 93 MET A O 1
ATOM 753 N N . MET A 1 94 ? -0.870 16.280 1.681 1.00 73.12 94 MET A N 1
ATOM 754 C CA . MET A 1 94 ? -1.623 17.532 1.803 1.00 73.12 94 MET A CA 1
ATOM 755 C C . MET A 1 94 ? -3.135 17.317 1.983 1.00 73.12 94 MET A C 1
ATOM 757 O O . MET A 1 94 ? -3.827 18.237 2.409 1.00 73.12 94 MET A O 1
ATOM 761 N N . THR A 1 95 ? -3.662 16.131 1.659 1.00 74.88 95 THR A N 1
ATOM 762 C CA . THR A 1 95 ? -5.103 15.811 1.692 1.00 74.88 95 THR A CA 1
ATOM 763 C C . THR A 1 95 ? -5.519 14.954 2.888 1.00 74.88 95 THR A C 1
ATOM 765 O O . THR A 1 95 ? -6.711 14.830 3.163 1.00 74.88 95 THR A O 1
ATOM 768 N N . GLY A 1 96 ? -4.550 14.411 3.628 1.00 78.81 96 GLY A N 1
ATOM 769 C CA . GLY A 1 96 ? -4.767 13.591 4.820 1.00 78.81 96 GLY A CA 1
ATOM 770 C C . GLY A 1 96 ? -4.507 12.105 4.570 1.00 78.81 96 GLY A C 1
ATOM 771 O O . GLY A 1 96 ? -4.744 11.581 3.484 1.00 78.81 96 GLY A O 1
ATOM 772 N N . ALA A 1 97 ? -3.991 11.413 5.587 1.00 85.06 97 ALA A N 1
ATOM 773 C CA . ALA A 1 97 ? -3.634 10.004 5.472 1.00 85.06 97 ALA A CA 1
ATOM 774 C C . ALA A 1 97 ? -4.871 9.091 5.410 1.00 85.06 97 ALA A C 1
ATOM 776 O O . ALA A 1 97 ? -5.920 9.371 5.986 1.00 85.06 97 ALA A O 1
ATOM 777 N N . ASN A 1 98 ? -4.728 7.948 4.744 1.00 94.19 98 ASN A N 1
ATOM 778 C CA . ASN A 1 98 ? -5.713 6.871 4.715 1.00 94.19 98 ASN A CA 1
ATOM 779 C C . ASN A 1 98 ? -4.997 5.502 4.705 1.00 94.19 98 ASN A C 1
ATOM 781 O O . ASN A 1 98 ? -3.767 5.445 4.716 1.00 94.19 98 ASN A O 1
ATOM 785 N N . VAL A 1 99 ? -5.749 4.395 4.698 1.00 96.56 99 VAL A N 1
ATOM 786 C CA . VAL A 1 99 ? -5.181 3.029 4.737 1.00 96.56 99 VAL A CA 1
ATOM 787 C C . VAL A 1 99 ? -4.195 2.774 3.601 1.00 96.56 99 VAL A C 1
ATOM 789 O O . VAL A 1 99 ? -3.098 2.284 3.855 1.00 96.56 99 VAL A O 1
ATOM 792 N N . GLU A 1 100 ? -4.531 3.163 2.374 1.00 96.94 100 GLU A N 1
ATOM 793 C CA . GLU A 1 100 ? -3.656 2.960 1.215 1.00 96.94 100 GLU A CA 1
ATOM 794 C C . GLU A 1 100 ? -2.370 3.778 1.334 1.00 96.94 100 GLU A C 1
ATOM 796 O O . GLU A 1 100 ? -1.311 3.312 0.925 1.00 96.94 100 GLU A O 1
ATOM 801 N N . ALA A 1 101 ? -2.440 4.981 1.916 1.00 96.25 101 ALA A N 1
ATOM 802 C CA . ALA A 1 101 ? -1.257 5.797 2.165 1.00 96.25 101 ALA A CA 1
ATOM 803 C C . ALA A 1 101 ? -0.305 5.103 3.154 1.00 96.25 101 ALA A C 1
ATOM 805 O O . ALA A 1 101 ? 0.899 5.045 2.902 1.00 96.25 101 ALA A O 1
ATOM 806 N N . VAL A 1 102 ? -0.835 4.520 4.237 1.00 97.00 102 VAL A N 1
ATOM 807 C CA . VAL A 1 102 ? -0.036 3.739 5.198 1.00 97.00 102 VAL A CA 1
ATOM 808 C C . VAL A 1 102 ? 0.579 2.515 4.519 1.00 97.00 102 VAL A C 1
ATOM 810 O O . VAL A 1 102 ? 1.792 2.327 4.584 1.00 97.00 102 VAL A O 1
ATOM 813 N N . GLN A 1 103 ? -0.225 1.723 3.807 1.00 97.81 103 GLN A N 1
ATOM 814 C CA . GLN A 1 103 ? 0.244 0.533 3.086 1.00 97.81 103 GLN A CA 1
ATOM 815 C C . GLN A 1 103 ? 1.302 0.879 2.029 1.00 97.81 103 GLN A C 1
ATOM 817 O O . GLN A 1 103 ? 2.312 0.189 1.908 1.00 97.81 103 GLN A O 1
ATOM 822 N N . GLY A 1 104 ? 1.113 1.979 1.296 1.00 96.75 104 GLY A N 1
ATOM 823 C CA . GLY A 1 104 ? 2.063 2.464 0.302 1.00 96.75 104 GLY A CA 1
ATOM 824 C C . GLY A 1 104 ? 3.396 2.875 0.928 1.00 96.75 104 GLY A C 1
ATOM 825 O O . GLY A 1 104 ? 4.447 2.519 0.400 1.00 96.75 104 GLY A O 1
ATOM 826 N N . MET A 1 105 ? 3.376 3.565 2.074 1.00 95.69 105 MET A N 1
ATOM 827 C CA . MET A 1 105 ? 4.597 3.907 2.813 1.00 95.69 105 MET A CA 1
ATOM 828 C C . MET A 1 105 ? 5.307 2.666 3.371 1.00 95.69 105 MET A C 1
ATOM 830 O O . MET A 1 105 ? 6.535 2.606 3.323 1.00 95.69 105 MET A O 1
ATOM 834 N N . LEU A 1 106 ? 4.5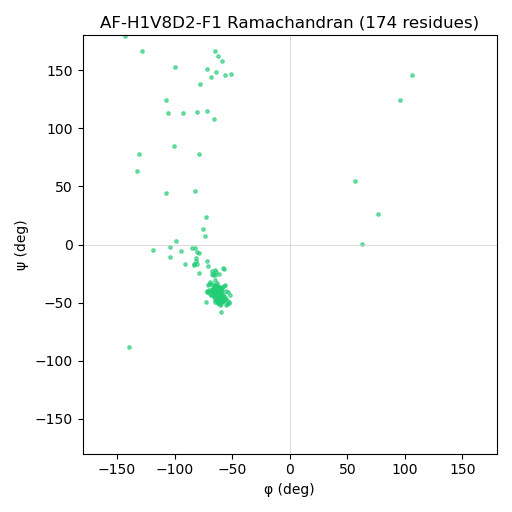71 1.651 3.837 1.00 95.38 106 LEU A N 1
ATOM 835 C CA . LEU A 1 106 ? 5.166 0.381 4.270 1.00 95.38 106 LEU A CA 1
ATOM 836 C C . LEU A 1 106 ? 5.883 -0.327 3.117 1.00 95.38 106 LEU A C 1
ATOM 838 O O . LEU A 1 106 ? 7.070 -0.628 3.247 1.00 95.38 106 LEU A O 1
ATOM 842 N N . LEU A 1 107 ? 5.226 -0.491 1.963 1.00 95.88 107 LEU A N 1
ATOM 843 C CA . LEU A 1 107 ? 5.867 -1.059 0.772 1.00 95.88 107 LEU A CA 1
ATOM 844 C C . LEU A 1 107 ? 7.076 -0.228 0.326 1.00 95.88 107 LEU A C 1
ATOM 846 O O . LEU A 1 107 ? 8.084 -0.777 -0.114 1.00 95.88 107 LEU A O 1
ATOM 850 N N . MET A 1 108 ? 6.998 1.100 0.439 1.00 95.31 108 MET A N 1
ATOM 851 C CA . MET A 1 108 ? 8.097 2.003 0.099 1.00 95.31 108 MET A CA 1
ATOM 852 C C . MET A 1 108 ? 9.299 1.824 1.025 1.00 95.31 108 MET A C 1
ATOM 854 O O . MET A 1 108 ? 10.433 1.772 0.550 1.00 95.31 108 MET A O 1
ATOM 858 N N . SER A 1 109 ? 9.059 1.676 2.328 1.00 93.31 109 SER A N 1
ATOM 859 C CA . SER A 1 109 ? 10.099 1.333 3.294 1.00 93.31 109 SER A CA 1
ATOM 860 C C . SER A 1 109 ? 10.732 -0.019 2.950 1.00 93.31 109 SER A C 1
ATOM 862 O O . SER A 1 109 ? 11.950 -0.100 2.812 1.00 93.31 109 SER A O 1
ATOM 864 N N . GLN A 1 110 ? 9.927 -1.052 2.690 1.00 91.75 110 GLN A N 1
ATOM 865 C CA . GLN A 1 110 ? 10.412 -2.390 2.324 1.00 91.75 110 GLN A CA 1
ATOM 866 C C . GLN A 1 110 ? 11.236 -2.389 1.029 1.00 91.75 110 GLN A C 1
ATOM 868 O O . GLN A 1 110 ? 12.293 -3.010 0.966 1.00 91.75 110 GLN A O 1
ATOM 873 N N . TYR A 1 111 ? 10.808 -1.634 0.016 1.00 92.31 111 TYR A N 1
ATOM 874 C CA . TYR A 1 111 ? 11.567 -1.460 -1.223 1.00 92.31 111 TYR A CA 1
ATOM 875 C C . TYR A 1 111 ? 12.949 -0.837 -0.969 1.00 92.31 111 TYR A C 1
ATOM 877 O O . TYR A 1 111 ? 13.945 -1.239 -1.569 1.00 92.31 111 TYR A O 1
ATOM 885 N N . LEU A 1 112 ? 13.0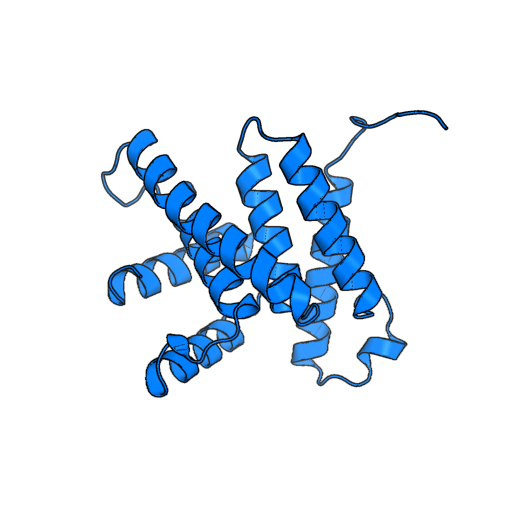35 0.130 -0.050 1.00 89.50 112 LEU A N 1
ATOM 886 C CA . LEU A 1 112 ? 14.292 0.792 0.295 1.00 89.50 112 LEU A CA 1
ATOM 887 C C . LEU A 1 112 ? 15.186 -0.032 1.229 1.00 89.50 112 LEU A C 1
ATOM 889 O O . LEU A 1 112 ? 16.401 0.164 1.185 1.00 89.50 112 LEU A O 1
ATOM 893 N N . GLN A 1 113 ? 14.636 -0.958 2.026 1.00 84.38 113 GLN A N 1
ATOM 894 C CA . GLN A 1 113 ? 15.424 -1.885 2.859 1.00 84.38 113 GLN A CA 1
ATOM 895 C C . GLN A 1 113 ? 16.419 -2.701 2.024 1.00 84.38 113 GLN A C 1
ATOM 897 O O . GLN A 1 1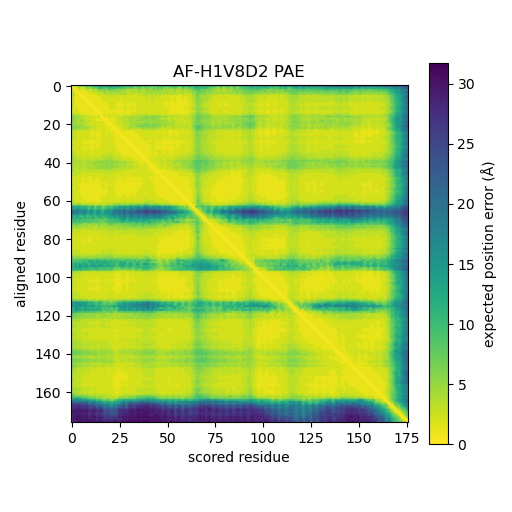13 ? 17.539 -2.932 2.469 1.00 84.38 113 GLN A O 1
ATOM 902 N N . GLY A 1 114 ? 16.060 -3.060 0.787 1.00 70.19 114 GLY A N 1
ATOM 903 C CA . GLY A 1 114 ? 16.949 -3.744 -0.160 1.00 70.19 114 GLY A CA 1
ATOM 904 C C . GLY A 1 114 ? 18.048 -2.865 -0.779 1.00 70.19 114 GLY A C 1
ATOM 905 O O . GLY A 1 114 ? 18.733 -3.307 -1.698 1.00 70.19 114 GLY A O 1
ATOM 906 N N . SER A 1 115 ? 18.217 -1.615 -0.329 1.00 72.56 115 SER A N 1
ATOM 907 C CA . SER A 1 115 ? 19.144 -0.633 -0.905 1.00 72.56 115 SER A CA 1
ATOM 908 C C . SER A 1 115 ? 20.061 0.003 0.149 1.00 72.56 115 SER A C 1
ATOM 910 O O . SER A 1 115 ? 19.782 -0.041 1.343 1.00 72.56 115 SER A O 1
ATOM 912 N N . GLN A 1 116 ? 21.124 0.698 -0.275 1.00 71.12 116 GLN A N 1
ATOM 913 C CA . GLN A 1 116 ? 22.002 1.470 0.628 1.00 71.12 116 GLN A CA 1
ATOM 914 C C . GLN A 1 116 ? 21.353 2.771 1.174 1.00 71.12 116 GLN A C 1
ATOM 916 O O . GLN A 1 116 ? 22.050 3.716 1.535 1.00 71.12 116 GLN A O 1
ATOM 921 N N . ARG A 1 117 ? 20.014 2.870 1.219 1.00 77.94 117 ARG A N 1
ATOM 922 C CA . ARG A 1 117 ? 19.262 4.086 1.597 1.00 77.94 117 ARG A CA 1
ATOM 923 C C . ARG A 1 117 ? 18.606 3.974 2.982 1.00 77.94 117 ARG A C 1
ATOM 925 O O . ARG A 1 117 ? 17.464 4.396 3.157 1.00 77.94 117 ARG A O 1
ATOM 932 N N . SER A 1 118 ? 19.331 3.456 3.975 1.00 77.88 118 SER A N 1
ATOM 933 C CA . SER A 1 118 ? 18.814 3.176 5.329 1.00 77.88 118 SER A CA 1
ATOM 934 C C . SER A 1 118 ? 18.107 4.367 5.993 1.00 77.88 118 SER A C 1
ATOM 936 O O . SER A 1 118 ? 17.019 4.211 6.534 1.00 77.88 118 SER A O 1
ATOM 938 N N . VAL A 1 119 ? 18.656 5.582 5.892 1.00 80.62 119 VAL A N 1
ATOM 939 C CA . VAL A 1 119 ? 18.031 6.794 6.462 1.00 80.62 119 VAL A CA 1
ATOM 940 C C . VAL A 1 119 ? 16.639 7.052 5.871 1.00 80.62 119 VAL A C 1
ATOM 942 O O . VAL A 1 119 ? 15.702 7.377 6.598 1.00 80.62 119 VAL A O 1
ATOM 945 N N . GLN A 1 120 ? 16.477 6.884 4.554 1.00 84.12 120 GLN A N 1
ATOM 946 C CA . GLN A 1 120 ? 15.186 7.098 3.891 1.00 84.12 120 GLN A CA 1
ATOM 947 C C . GLN A 1 120 ? 14.181 6.014 4.278 1.00 84.12 120 GLN A C 1
ATOM 949 O O . GLN A 1 120 ? 13.016 6.327 4.515 1.00 84.12 120 GLN A O 1
ATOM 954 N N . THR A 1 121 ? 14.639 4.764 4.386 1.00 87.06 121 THR A N 1
ATOM 955 C CA . THR A 1 121 ? 13.837 3.631 4.857 1.00 87.06 121 THR A CA 1
ATOM 956 C C . THR A 1 121 ? 13.177 3.927 6.201 1.00 87.06 121 THR A C 1
ATOM 958 O O . THR A 1 121 ? 11.960 3.765 6.327 1.00 87.06 121 THR A O 1
ATOM 961 N N . TRP A 1 122 ? 13.961 4.394 7.179 1.00 85.44 122 TRP A N 1
ATOM 962 C CA . TRP A 1 122 ? 13.480 4.675 8.534 1.00 85.44 122 TRP A CA 1
ATOM 963 C C . TRP A 1 122 ? 12.591 5.911 8.597 1.00 85.44 122 TRP A C 1
ATOM 965 O O . TRP A 1 122 ? 11.559 5.885 9.263 1.00 85.44 122 TRP A O 1
ATOM 975 N N . ALA A 1 123 ? 12.933 6.965 7.853 1.00 90.50 123 ALA A N 1
ATOM 976 C CA . ALA A 1 123 ? 12.092 8.154 7.771 1.00 90.50 123 ALA A CA 1
ATOM 977 C C . ALA A 1 123 ? 10.690 7.818 7.229 1.00 90.50 123 ALA A C 1
ATOM 979 O O . ALA A 1 123 ? 9.684 8.222 7.809 1.00 90.50 123 ALA A O 1
ATOM 980 N N . ILE A 1 124 ? 10.614 7.033 6.149 1.00 92.25 124 ILE A N 1
ATOM 981 C CA . ILE A 1 124 ? 9.338 6.618 5.550 1.00 92.25 124 ILE A CA 1
ATOM 982 C C . ILE A 1 124 ? 8.577 5.658 6.472 1.00 92.25 124 ILE A C 1
ATOM 984 O O . ILE A 1 124 ? 7.361 5.785 6.606 1.00 92.25 124 ILE A O 1
ATOM 988 N N . HIS A 1 125 ? 9.273 4.739 7.146 1.00 92.94 125 HIS A N 1
ATOM 989 C CA . HIS A 1 125 ? 8.643 3.849 8.121 1.00 92.94 125 HIS A CA 1
ATOM 990 C C . HIS A 1 125 ? 8.005 4.630 9.279 1.00 92.94 125 HIS A C 1
ATOM 992 O O . HIS A 1 125 ? 6.834 4.423 9.591 1.00 92.94 125 HIS A O 1
ATOM 998 N N . GLY A 1 126 ? 8.729 5.594 9.856 1.00 92.31 126 GLY A N 1
ATOM 999 C CA . GLY A 1 126 ? 8.210 6.450 10.925 1.00 92.31 126 GLY A CA 1
ATOM 1000 C C . GLY A 1 126 ? 6.971 7.248 10.503 1.00 92.31 126 GLY A C 1
ATOM 1001 O O . GLY A 1 126 ? 6.028 7.376 11.284 1.00 92.31 126 GLY A O 1
ATOM 1002 N N . LEU A 1 127 ? 6.919 7.724 9.251 1.00 92.56 127 LEU A N 1
ATOM 1003 C CA . LEU A 1 127 ? 5.719 8.363 8.697 1.00 92.56 127 LEU A CA 1
ATOM 1004 C C . LEU A 1 127 ? 4.536 7.388 8.594 1.00 92.56 127 LEU A C 1
ATOM 1006 O O . LEU A 1 127 ? 3.414 7.768 8.931 1.00 92.56 127 LEU A O 1
ATOM 1010 N N . ALA A 1 128 ? 4.775 6.137 8.189 1.00 94.69 128 ALA A N 1
ATOM 1011 C CA . ALA A 1 128 ? 3.738 5.106 8.140 1.00 94.69 128 ALA A CA 1
ATOM 1012 C C . ALA A 1 128 ? 3.160 4.811 9.530 1.00 94.69 128 ALA A C 1
ATOM 1014 O O . ALA A 1 128 ? 1.940 4.797 9.700 1.00 94.69 128 ALA A O 1
ATOM 1015 N N . VAL A 1 129 ? 4.030 4.638 10.532 1.00 95.69 129 VAL A N 1
ATOM 1016 C CA . VAL A 1 129 ? 3.634 4.409 11.930 1.00 95.69 129 VAL A CA 1
ATOM 1017 C C . VAL A 1 129 ? 2.827 5.591 12.457 1.00 95.69 129 VAL A C 1
ATOM 1019 O O . VAL A 1 129 ? 1.735 5.398 12.993 1.00 95.69 129 VAL A O 1
ATOM 1022 N N . LYS A 1 130 ? 3.318 6.821 12.260 1.00 94.12 130 LYS A N 1
ATOM 1023 C CA . LYS A 1 130 ? 2.624 8.038 12.692 1.00 94.12 130 LYS A CA 1
ATOM 1024 C C . LYS A 1 130 ? 1.225 8.136 12.075 1.00 94.12 130 LYS A C 1
ATOM 1026 O O . LYS A 1 130 ? 0.258 8.334 12.803 1.00 94.12 130 LYS A O 1
ATOM 1031 N N . ALA A 1 131 ? 1.102 7.924 10.766 1.00 94.75 131 ALA A N 1
ATOM 1032 C CA . ALA A 1 131 ? -0.188 7.946 10.082 1.00 94.75 131 ALA A CA 1
ATOM 1033 C C . ALA A 1 131 ? -1.138 6.837 10.579 1.00 94.75 131 ALA A C 1
ATOM 1035 O O . ALA A 1 131 ? -2.328 7.079 10.770 1.00 94.75 131 ALA A O 1
ATOM 1036 N N . ALA A 1 132 ? -0.630 5.628 10.839 1.00 96.50 132 ALA A N 1
ATOM 1037 C CA . ALA A 1 132 ? -1.428 4.536 11.402 1.00 96.50 132 ALA A CA 1
ATOM 1038 C C . ALA A 1 132 ? -1.948 4.859 12.816 1.00 96.50 132 ALA A C 1
ATOM 1040 O O . ALA A 1 132 ? -3.087 4.520 13.154 1.00 96.50 132 ALA A O 1
ATOM 1041 N N . LEU A 1 133 ? -1.134 5.538 13.633 1.00 95.62 133 LEU A N 1
ATOM 1042 C CA . LEU A 1 133 ? -1.537 6.031 14.949 1.00 95.62 133 LEU A CA 1
ATOM 1043 C C . LEU A 1 133 ? -2.629 7.100 14.834 1.00 95.62 133 LEU A C 1
ATOM 1045 O O . LEU A 1 133 ? -3.669 6.958 15.473 1.00 95.62 133 LEU A O 1
ATOM 1049 N N . GLU A 1 134 ? -2.441 8.107 13.977 1.00 94.38 134 GLU A N 1
ATOM 1050 C CA . GLU A 1 134 ? -3.421 9.181 13.733 1.00 94.38 134 GLU A CA 1
ATOM 1051 C C . GLU A 1 134 ? -4.771 8.641 13.236 1.00 94.38 134 GLU A C 1
ATOM 1053 O O . GLU A 1 134 ? -5.831 9.130 13.624 1.00 94.38 134 GLU A O 1
ATOM 1058 N N . LEU A 1 135 ? -4.750 7.585 12.421 1.00 95.44 135 LEU A N 1
ATOM 1059 C CA . LEU A 1 135 ? -5.959 6.924 11.928 1.00 95.44 135 LEU A CA 1
ATOM 1060 C C . LEU A 1 135 ? -6.588 5.941 12.928 1.00 95.44 135 LEU A C 1
ATOM 1062 O O . LEU A 1 135 ? -7.680 5.416 12.672 1.00 95.44 135 LEU A O 1
ATOM 1066 N N . GLY A 1 136 ? -5.922 5.693 14.056 1.00 96.81 136 GLY A N 1
ATOM 1067 C CA . GLY A 1 136 ? -6.410 4.839 15.131 1.00 96.81 136 GLY A CA 1
ATOM 1068 C C . GLY A 1 136 ? -6.308 3.342 14.849 1.00 96.81 136 GLY A C 1
ATOM 1069 O O . GLY A 1 136 ? -7.092 2.584 15.410 1.00 96.81 136 GLY A O 1
ATOM 1070 N N . PHE A 1 137 ? -5.374 2.878 14.007 1.00 97.25 137 PHE A N 1
ATOM 1071 C CA . PHE A 1 137 ? -5.270 1.439 13.696 1.00 97.25 137 PHE A CA 1
ATOM 1072 C C . PHE A 1 137 ? -4.880 0.589 14.916 1.00 97.25 137 PHE A C 1
ATOM 1074 O O . PHE A 1 137 ? -5.147 -0.606 14.950 1.00 97.25 137 PHE A O 1
ATOM 1081 N N . HIS A 1 138 ? -4.267 1.218 15.917 1.00 95.94 138 HIS A N 1
ATOM 1082 C CA . HIS A 1 138 ? -3.868 0.610 17.183 1.00 95.94 138 HIS A CA 1
ATOM 1083 C C . HIS A 1 138 ? -5.017 0.493 18.201 1.00 95.94 138 HIS A C 1
ATOM 1085 O O . HIS A 1 138 ? -4.861 -0.174 19.219 1.00 95.94 138 HIS A O 1
ATOM 1091 N N . SER A 1 139 ? -6.142 1.181 17.978 1.00 96.94 139 SER A N 1
ATOM 1092 C CA . SER A 1 139 ? -7.228 1.291 18.951 1.00 96.94 139 SER A CA 1
ATOM 1093 C C . SER A 1 139 ? -8.408 0.422 18.536 1.00 96.94 139 SER A C 1
ATOM 1095 O O . SER A 1 139 ? -9.103 0.722 17.566 1.00 96.94 139 SER A O 1
ATOM 1097 N N . GLU A 1 140 ? -8.686 -0.624 19.315 1.00 94.25 140 GLU A N 1
ATOM 1098 C CA . GLU A 1 140 ? -9.857 -1.484 19.103 1.00 94.25 140 GLU A CA 1
ATOM 1099 C C . GLU A 1 140 ? -11.159 -0.676 19.079 1.00 94.25 140 GLU A C 1
ATOM 1101 O O . GLU A 1 140 ? -12.015 -0.904 18.227 1.00 94.25 140 GLU A O 1
ATOM 1106 N N . ILE A 1 141 ?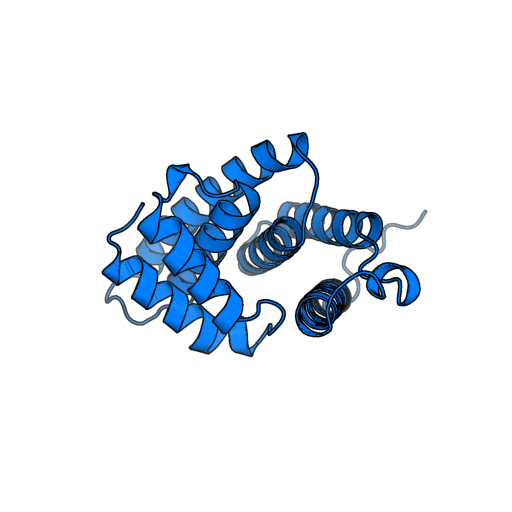 -11.277 0.326 19.958 1.00 96.62 141 ILE A N 1
ATOM 1107 C CA . ILE A 1 141 ? -12.433 1.227 20.025 1.00 96.62 141 ILE A CA 1
ATOM 1108 C C . ILE A 1 141 ? -12.556 2.032 18.726 1.00 96.62 141 ILE A C 1
ATOM 1110 O O . ILE A 1 141 ? -13.626 2.067 18.119 1.00 96.62 141 ILE A O 1
ATOM 1114 N N . ALA A 1 142 ? -11.464 2.639 18.246 1.00 95.50 142 ALA A N 1
ATOM 1115 C CA . ALA A 1 142 ? -11.483 3.413 17.002 1.00 95.50 142 ALA A CA 1
ATOM 1116 C C . ALA A 1 142 ? -11.802 2.553 15.768 1.00 95.50 142 ALA A C 1
ATOM 1118 O O . ALA A 1 142 ? -12.278 3.078 14.758 1.00 95.50 142 ALA A O 1
ATOM 1119 N N . LEU A 1 143 ? -11.544 1.247 15.839 1.00 96.19 143 LEU A N 1
ATOM 1120 C CA . LEU A 1 143 ? -11.814 0.287 14.776 1.00 96.19 143 LEU A CA 1
ATOM 1121 C C . LEU A 1 143 ? -13.264 -0.221 14.743 1.00 96.19 143 LEU A C 1
ATOM 1123 O O . LEU A 1 143 ? -13.698 -0.741 13.712 1.00 96.19 143 LEU A O 1
ATOM 1127 N N . GLN A 1 144 ? -14.038 -0.040 15.819 1.00 96.19 144 GLN A N 1
ATOM 1128 C CA . GLN A 1 144 ? -15.437 -0.487 15.886 1.00 96.19 144 GLN A CA 1
ATOM 1129 C C . GLN A 1 144 ? -16.342 0.184 14.844 1.00 96.19 144 GLN A C 1
ATOM 1131 O O . GLN A 1 144 ? -17.335 -0.411 14.434 1.00 96.19 144 GLN A O 1
ATOM 1136 N N . ARG A 1 145 ? -15.977 1.386 14.374 1.00 96.25 145 ARG A N 1
ATOM 1137 C CA . ARG A 1 145 ? -16.719 2.135 13.342 1.00 96.25 145 ARG A CA 1
ATOM 1138 C C . ARG A 1 145 ? -16.608 1.560 11.927 1.00 96.25 145 ARG A C 1
ATOM 1140 O O . ARG A 1 145 ? -17.348 2.000 11.054 1.00 96.25 145 ARG A O 1
ATOM 1147 N N . PHE A 1 146 ? -15.665 0.651 11.683 1.00 96.81 146 PHE A N 1
ATOM 1148 C CA . PHE A 1 146 ? -15.459 0.028 10.376 1.00 96.81 146 PHE A CA 1
ATOM 1149 C C . PHE A 1 146 ? -16.102 -1.358 10.326 1.00 96.81 146 PHE A C 1
ATOM 1151 O O . PHE A 1 146 ? -16.218 -2.042 11.354 1.00 96.81 146 PHE A O 1
ATOM 1158 N N . AS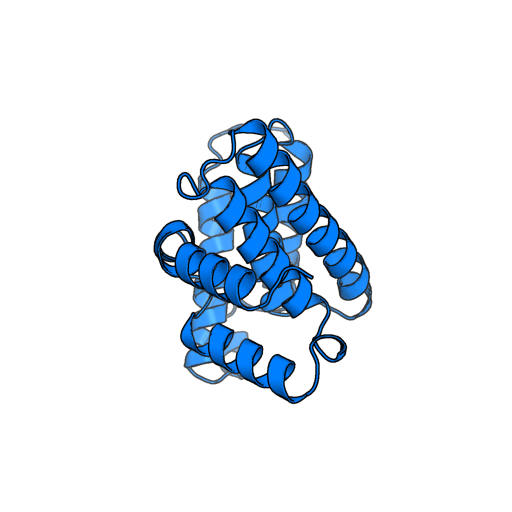P A 1 147 ? -16.488 -1.772 9.119 1.00 97.44 147 ASP A N 1
ATOM 1159 C CA . ASP A 1 147 ? -16.952 -3.129 8.857 1.00 97.44 147 ASP A CA 1
ATOM 1160 C C . ASP A 1 147 ? -15.843 -4.165 9.148 1.00 97.44 147 ASP A C 1
ATOM 1162 O O . ASP A 1 147 ? -14.664 -3.807 9.253 1.00 97.44 147 ASP A O 1
ATOM 1166 N N . PRO A 1 148 ? -16.192 -5.455 9.308 1.00 97.81 148 PRO A N 1
ATOM 1167 C CA . PRO A 1 148 ? -15.225 -6.479 9.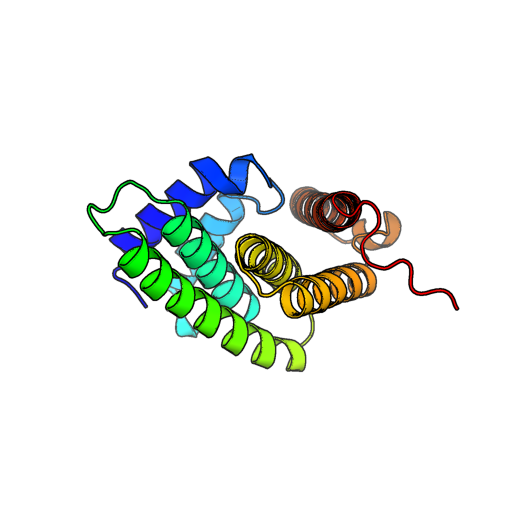696 1.00 97.81 148 PRO A CA 1
ATOM 1168 C C . PRO A 1 148 ? -14.023 -6.616 8.753 1.00 97.81 148 PRO A C 1
ATOM 1170 O O . PRO A 1 148 ? -12.915 -6.859 9.229 1.00 97.81 148 PRO A O 1
ATOM 1173 N N . LEU A 1 149 ? -14.212 -6.443 7.440 1.00 97.25 149 LEU A N 1
ATOM 1174 C CA . LEU A 1 149 ? -13.130 -6.584 6.466 1.00 97.25 149 LEU A CA 1
ATOM 1175 C C . LEU A 1 149 ? -12.170 -5.394 6.547 1.00 97.25 149 LEU A C 1
ATOM 1177 O O . LEU A 1 149 ? -10.961 -5.582 6.671 1.00 97.25 149 LEU A O 1
ATOM 1181 N N . GLU A 1 150 ? -12.699 -4.173 6.528 1.00 97.06 150 GLU A N 1
ATOM 1182 C CA . GLU A 1 150 ? -11.890 -2.956 6.655 1.00 97.06 150 GLU A CA 1
ATOM 1183 C C . GLU A 1 150 ? -11.151 -2.905 8.004 1.00 97.06 150 GLU A C 1
ATOM 1185 O O . GLU A 1 150 ? -9.991 -2.489 8.082 1.00 97.06 150 GLU A O 1
ATOM 1190 N N . ARG A 1 151 ? -11.794 -3.386 9.075 1.00 98.06 151 ARG A N 1
ATOM 1191 C CA . ARG A 1 151 ? -11.171 -3.549 10.392 1.00 98.06 151 ARG A CA 1
ATOM 1192 C C . ARG A 1 151 ? -9.970 -4.487 10.334 1.00 98.06 151 ARG A C 1
ATOM 1194 O O . ARG A 1 151 ? -8.896 -4.112 10.798 1.00 98.06 151 ARG A O 1
ATOM 1201 N N . GLU A 1 152 ? -10.136 -5.670 9.753 1.00 97.88 152 GLU A N 1
ATOM 1202 C CA . GLU A 1 152 ? -9.060 -6.654 9.622 1.00 97.88 152 GLU A CA 1
ATOM 1203 C C . GLU A 1 152 ? -7.887 -6.101 8.799 1.00 97.88 152 GLU A C 1
ATOM 1205 O O . GLU A 1 152 ? -6.731 -6.237 9.196 1.00 97.88 152 GLU A O 1
ATOM 1210 N N . ILE A 1 153 ? -8.163 -5.395 7.697 1.00 98.19 153 ILE A N 1
ATOM 1211 C CA . ILE A 1 153 ? -7.127 -4.743 6.879 1.00 98.19 153 ILE A CA 1
ATOM 1212 C C . ILE A 1 153 ? -6.308 -3.752 7.718 1.00 98.19 153 ILE A C 1
ATOM 1214 O O . ILE A 1 153 ? -5.074 -3.753 7.659 1.00 98.19 153 ILE A O 1
ATOM 1218 N N . ARG A 1 154 ? -6.971 -2.919 8.528 1.00 98.31 154 ARG A N 1
ATOM 1219 C CA . ARG A 1 154 ? -6.309 -1.935 9.403 1.00 98.31 154 ARG A CA 1
ATOM 1220 C C . ARG A 1 154 ? -5.478 -2.601 10.491 1.00 98.31 154 ARG A C 1
ATOM 1222 O O . ARG A 1 154 ? -4.348 -2.175 10.720 1.00 98.31 154 ARG A O 1
ATOM 1229 N N . ILE A 1 155 ? -6.000 -3.664 11.102 1.00 97.75 155 ILE A N 1
ATOM 1230 C CA . ILE A 1 155 ? -5.291 -4.461 12.110 1.00 97.75 155 ILE A CA 1
ATOM 1231 C C . ILE A 1 155 ? -4.030 -5.087 11.506 1.00 97.75 155 ILE A C 1
ATOM 1233 O O . ILE A 1 155 ? -2.940 -4.920 12.051 1.00 97.75 155 ILE A O 1
ATOM 1237 N N . ARG A 1 156 ? -4.131 -5.748 10.347 1.00 97.69 156 ARG A N 1
ATOM 1238 C CA . ARG A 1 156 ? -2.962 -6.337 9.670 1.00 97.69 156 ARG A CA 1
ATOM 1239 C C . ARG A 1 156 ? -1.937 -5.288 9.268 1.00 97.69 156 ARG A C 1
ATOM 1241 O O . ARG A 1 156 ? -0.741 -5.512 9.428 1.00 97.69 156 ARG A O 1
ATOM 1248 N N . THR A 1 157 ? -2.399 -4.137 8.784 1.00 98.00 157 THR A N 1
ATOM 1249 C CA . THR A 1 157 ? -1.526 -3.006 8.444 1.00 98.00 157 THR A CA 1
ATOM 1250 C C . THR A 1 157 ? -0.797 -2.485 9.684 1.00 98.00 157 THR A C 1
ATOM 1252 O O . THR A 1 157 ? 0.404 -2.241 9.628 1.00 98.00 157 THR A O 1
ATOM 1255 N N . TRP A 1 158 ? -1.478 -2.388 10.829 1.00 97.50 158 TRP A N 1
ATOM 1256 C CA . TRP A 1 158 ? -0.854 -2.022 12.101 1.00 97.50 158 TRP A CA 1
ATOM 1257 C C . TRP A 1 158 ? 0.186 -3.041 12.570 1.00 97.50 158 TRP A C 1
ATOM 1259 O O . TRP A 1 158 ? 1.300 -2.666 12.935 1.00 97.50 158 TRP A O 1
ATOM 1269 N N . TYR A 1 159 ? -0.128 -4.334 12.505 1.00 95.44 159 TYR A N 1
ATOM 1270 C CA . TYR A 1 159 ? 0.848 -5.368 12.838 1.00 95.44 159 TYR A CA 1
ATOM 1271 C C . TYR A 1 159 ? 2.045 -5.362 11.888 1.00 95.44 159 TYR A C 1
ATOM 1273 O O . TYR A 1 159 ? 3.166 -5.563 12.345 1.00 95.44 159 TYR A O 1
ATOM 1281 N N . ALA A 1 160 ? 1.851 -5.068 10.600 1.00 94.62 160 ALA A N 1
ATOM 1282 C CA . ALA A 1 160 ? 2.954 -4.898 9.660 1.00 94.62 160 ALA A CA 1
ATOM 1283 C C . ALA A 1 160 ? 3.871 -3.728 10.049 1.00 94.62 160 ALA A C 1
ATOM 1285 O O . ALA A 1 160 ? 5.091 -3.882 9.982 1.00 94.62 160 ALA A O 1
ATOM 1286 N N . CYS A 1 161 ? 3.312 -2.605 10.524 1.00 94.19 161 CYS A N 1
ATOM 1287 C CA . CYS A 1 161 ? 4.105 -1.522 11.113 1.00 94.19 161 CYS A CA 1
ATOM 1288 C C . CYS A 1 161 ? 4.977 -2.045 12.268 1.00 94.19 161 CYS A C 1
ATOM 1290 O O . CYS A 1 161 ? 6.189 -1.872 12.239 1.00 94.19 161 CYS A O 1
ATOM 1292 N N . ILE A 1 162 ? 4.384 -2.746 13.242 1.00 92.31 162 ILE A N 1
ATOM 1293 C CA . ILE A 1 162 ? 5.106 -3.253 14.425 1.00 92.31 162 ILE A CA 1
ATOM 1294 C C . ILE A 1 162 ? 6.175 -4.287 14.050 1.00 92.31 162 ILE A C 1
ATOM 1296 O O . ILE A 1 162 ? 7.268 -4.295 14.609 1.00 92.31 162 ILE A O 1
ATOM 1300 N N . VAL A 1 163 ? 5.861 -5.208 13.140 1.00 87.75 163 VAL A N 1
ATOM 1301 C CA . VAL A 1 163 ? 6.781 -6.284 12.754 1.00 87.75 163 VAL A CA 1
ATOM 1302 C C . VAL A 1 163 ? 8.006 -5.713 12.047 1.00 87.75 163 VAL A C 1
ATOM 1304 O O . VAL A 1 163 ? 9.125 -6.109 12.369 1.00 87.75 163 VAL A O 1
ATOM 1307 N N . LEU A 1 164 ? 7.817 -4.758 11.134 1.00 81.12 164 LEU A N 1
ATOM 1308 C CA . LEU A 1 164 ? 8.929 -4.096 10.448 1.00 81.12 164 LEU A CA 1
ATOM 1309 C C . LEU A 1 164 ? 9.779 -3.238 11.401 1.00 81.12 164 LEU A C 1
ATOM 1311 O O . LEU A 1 164 ? 10.978 -3.111 11.167 1.00 81.12 164 LEU A O 1
ATOM 1315 N N . ASP A 1 165 ? 9.199 -2.744 12.497 1.00 73.19 165 ASP A N 1
ATOM 1316 C CA . ASP A 1 165 ? 9.916 -2.060 13.581 1.00 73.19 165 ASP A CA 1
ATOM 1317 C C . ASP A 1 165 ? 10.779 -3.040 14.411 1.00 73.19 165 ASP A C 1
ATOM 1319 O O . ASP A 1 165 ? 11.891 -2.727 14.830 1.00 73.19 165 ASP A O 1
ATOM 1323 N N . ARG A 1 166 ? 10.319 -4.288 14.596 1.00 60.53 166 ARG A N 1
ATOM 1324 C CA . ARG A 1 166 ? 11.020 -5.325 15.387 1.00 60.53 166 ARG A CA 1
ATOM 1325 C C . ARG A 1 166 ? 12.157 -6.045 14.665 1.00 60.53 166 ARG A C 1
ATOM 1327 O O . ARG A 1 166 ? 12.999 -6.640 15.333 1.00 60.53 166 ARG A O 1
ATOM 1334 N N . PHE A 1 167 ? 12.237 -5.967 13.337 1.00 54.91 167 PHE A N 1
ATOM 1335 C CA . PHE A 1 167 ? 13.431 -6.399 12.593 1.00 54.91 167 PHE A CA 1
ATOM 1336 C C . PHE A 1 167 ? 14.600 -5.402 12.707 1.00 54.91 167 PHE A C 1
ATOM 1338 O O . PHE A 1 167 ? 15.609 -5.540 12.015 1.00 54.91 167 PHE A O 1
ATOM 1345 N N . VAL A 1 168 ? 14.501 -4.450 13.642 1.00 49.12 168 VAL A N 1
ATOM 1346 C CA . VAL A 1 168 ? 15.589 -3.600 14.126 1.00 49.12 168 VAL A CA 1
ATOM 1347 C C . VAL A 1 168 ? 16.116 -4.122 15.466 1.00 49.12 168 VAL A C 1
ATOM 1349 O O . VAL A 1 168 ? 15.745 -3.613 16.524 1.00 49.12 168 VAL A O 1
ATOM 1352 N N . PRO A 1 169 ? 17.045 -5.090 15.500 1.00 44.88 169 PRO A N 1
ATOM 1353 C CA . PRO A 1 169 ? 17.990 -5.113 16.593 1.00 44.88 169 PRO A CA 1
ATOM 1354 C C . PRO A 1 169 ? 18.970 -3.947 16.391 1.00 44.88 169 PRO A C 1
ATOM 1356 O O . PRO A 1 169 ? 19.754 -3.935 15.447 1.00 44.88 169 PRO A O 1
ATOM 1359 N N . MET A 1 170 ? 18.944 -2.980 17.310 1.00 43.88 170 MET A N 1
ATOM 1360 C CA . MET A 1 170 ? 20.149 -2.258 17.742 1.00 43.88 170 MET A CA 1
ATOM 1361 C C . MET A 1 170 ? 20.966 -1.550 16.635 1.00 43.88 170 MET A C 1
ATOM 1363 O O . MET A 1 170 ? 22.169 -1.762 16.525 1.00 43.88 170 MET A O 1
ATOM 1367 N N . GLN A 1 171 ? 20.362 -0.673 15.826 1.00 48.06 171 GLN A N 1
ATOM 1368 C CA . GLN A 1 171 ? 21.150 0.256 14.985 1.00 48.06 171 GLN A CA 1
ATOM 1369 C C . GLN A 1 171 ? 20.923 1.740 15.280 1.00 48.06 171 GLN A C 1
ATOM 1371 O O . GLN A 1 171 ? 21.657 2.578 14.765 1.00 48.06 171 GLN A O 1
ATOM 1376 N N . ILE A 1 172 ? 19.986 2.078 16.168 1.00 50.09 172 ILE A N 1
ATOM 1377 C CA . ILE A 1 172 ? 19.821 3.449 16.663 1.00 50.09 172 ILE A CA 1
ATOM 1378 C C . ILE A 1 172 ? 19.686 3.402 18.187 1.00 50.09 172 ILE A C 1
ATOM 1380 O O . ILE A 1 172 ? 18.660 3.738 18.765 1.00 50.09 172 ILE A O 1
ATOM 1384 N N . ALA A 1 173 ? 20.743 2.943 18.859 1.00 42.56 173 ALA A N 1
ATOM 1385 C CA . ALA A 1 173 ? 20.998 3.374 20.226 1.00 42.56 173 ALA A CA 1
ATOM 1386 C C . ALA A 1 173 ? 21.644 4.765 20.147 1.00 42.56 173 ALA A C 1
ATOM 1388 O O . ALA A 1 173 ? 22.861 4.899 20.233 1.00 42.56 173 ALA A O 1
ATOM 1389 N N . THR A 1 174 ? 20.843 5.803 19.914 1.00 45.69 174 THR A N 1
ATOM 1390 C CA . THR A 1 174 ? 21.245 7.160 20.297 1.00 45.69 174 THR A CA 1
ATOM 1391 C C . THR A 1 174 ? 20.682 7.403 21.695 1.00 45.69 174 THR A C 1
ATOM 1393 O O . THR A 1 174 ? 19.456 7.394 21.834 1.00 45.69 174 THR A O 1
ATOM 1396 N N . PRO A 1 175 ? 21.527 7.535 22.733 1.00 40.59 175 PRO A N 1
ATOM 1397 C CA . PRO A 1 175 ? 21.057 7.880 24.067 1.00 40.59 175 PRO A CA 1
ATOM 1398 C C . PRO A 1 175 ? 20.436 9.283 24.051 1.00 40.59 175 PRO A C 1
ATOM 1400 O O . PRO A 1 175 ? 20.827 10.131 23.246 1.00 40.59 175 PRO A O 1
ATOM 1403 N N . VAL A 1 176 ? 19.444 9.473 24.922 1.00 45.53 176 VAL A N 1
ATOM 1404 C CA . VAL A 1 176 ? 18.916 10.788 25.319 1.00 45.53 176 VAL A CA 1
ATOM 1405 C C . VAL A 1 176 ? 19.994 11.661 25.948 1.00 45.53 176 VAL A C 1
ATOM 1407 O O . VAL A 1 176 ? 20.887 11.096 26.622 1.00 45.53 176 VAL A O 1
#

Mean predicted aligned error: 5.77 Å

Secondary structure (DSSP, 8-state):
---HHHHHHHHHHHHTTHHHHSTTS-HHHHHHHHHHHHHH-GGGS-HHHHHHHHHHHHHHHHH--TTS--HHHHHHHHHHHHHHHHHHHHHHTTT---HHHHHHHHHHHHHHHTTT-HHHHHHHHHHHHHHHHHTTTT-HHHHTTS-HHHHHHHHHHHHHHHHHHHT--SS-----

pLDDT: mean 88.06, std 13.67, range [40.59, 98.31]

Foldseek 3Di:
DDPPVLLVVLLVQLCVPVCVVQVLDDSVVLVVVVVVCVVVPVVPDQLLNLLLSLLSNLVSLQPDPPDPDDNVVSNVVSVVSLVSSVVSLVVVVVVADDLSSLNSLLSSLVSCVPDPPPVSSVVSLVVSQVSLVVQPLVPPVSLVPDDPVVNVSSVSSNVSSVVVVVVDDDPDPPDD

Radius of gyration: 16.17 Å; Cα contacts (8 Å, |Δi|>4): 165; chains: 1; bounding box: 39×32×46 Å

Organism: Colletotrichum higginsianum (strain IMI 349063) (NCBI:txid759273)

Sequence (176 aa):
MPPEDEVTRLVRQFFGDTGLLFPYIHEESFWKTFAHYRSIGMRTARYSWLALLNMILALATSTTNAAGLGFGDRQAVSEVYYRRAKSLSMTEMMTGANVEAVQGMLLMSQYLQGSQRSVQTWAIHGLAVKAALELGFHSEIALQRFDPLE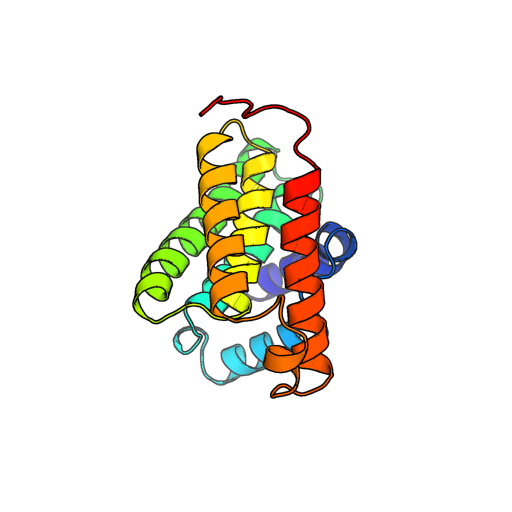REIRIRTWYACIVLDRFVPMQIATPV

Solvent-accessible surface area (backbone atoms only — not comparable to full-atom values): 9567 Å² total; per-residue (Å²): 132,77,60,68,68,58,50,53,52,29,48,54,47,20,55,73,45,64,34,63,80,50,69,39,67,62,63,70,62,50,52,52,52,51,53,49,29,62,75,75,37,64,86,76,48,54,42,30,52,53,14,27,53,24,30,40,43,14,48,25,39,62,70,53,81,83,74,87,62,53,74,69,57,31,50,55,55,15,48,54,27,42,53,51,16,52,56,29,42,63,57,30,67,78,75,57,82,50,72,44,39,32,53,24,28,46,48,47,17,58,59,29,65,82,44,99,41,59,71,60,20,52,55,37,38,52,51,22,47,51,46,37,54,77,73,26,41,84,33,71,74,65,35,66,84,46,57,75,66,62,32,50,39,38,42,38,41,42,50,50,48,54,52,65,57,62,76,56,79,84,83,79,84,71,81,133

InterPro domains:
  IPR007219 Xylanolytic transcriptional activator, regulatory domain [PF04082] (13-171)
  IPR051127 Fungal secondary metabolite regulators [PTHR47424] (2-174)

Nearest PDB structures (foldseek):
  8e12-assembly1_C  TM=4.404E-01  e=1.769E+00  synthetic construct
  6rwh-assembly1_A-2  TM=4.992E-01  e=3.201E+00  Homo sapiens
  6rwi-assembly1_A  TM=4.998E-01  e=4.752E+00  Homo sapiens
  8fbo-assembly1_C  TM=4.633E-01  e=5.511E+00  synthetic construct
  8w15-assembly1_B  TM=4.248E-01  e=7.055E+00  Homo sapiens